Protein AF-A0A953R1D3-F1 (afdb_monomer)

Solvent-accessible surface area (backbone atoms only — not comparable to full-atom values): 13969 Å² total; per-residue (Å²): 130,86,78,64,79,62,31,93,93,40,75,65,54,88,78,62,55,94,84,58,87,68,72,90,64,88,74,71,56,57,40,79,79,54,101,53,82,67,44,72,18,66,71,55,50,50,50,50,52,64,72,71,50,80,77,69,75,54,64,80,69,91,43,71,70,52,44,50,37,33,54,51,6,54,50,47,37,52,74,35,40,53,38,79,53,31,19,62,60,50,64,39,59,89,47,96,51,87,91,46,46,68,38,77,46,63,40,26,25,66,66,47,75,41,48,38,8,68,83,58,45,78,79,53,69,61,85,90,36,48,32,28,42,43,61,43,67,57,41,54,37,46,48,76,55,67,55,37,72,98,82,44,86,38,72,45,69,69,60,49,56,58,57,40,45,20,73,59,48,73,57,86,55,92,63,81,82,68,79,83,76,80,74,84,80,89,64,98,80,72,79,88,74,88,73,81,82,69,76,75,49,74,26,32,12,74,44,34,65,31,45,54,44,50,66,70,46,52,74,67,56,50,47,18,32,53,52,26,47,49,33,35

Sequence (232 aa):
MEQGVSNEGFPNERAAVPGCVFNATPEDHTNIDGAGNASPADNVTFANFMRLTAPPTPMTPTSSLNQSSLNNGQSQFNIVGCNLCHSTSLTTARSPFTGMSNVIYQPYSDIAIHHMGSTLTDGINQGDAGPDEFRTAPLWGIGQRIFFLHDGRTSDLLVAIQAHFSPGNVCATTQDFQQFSIISIINPGVQSFFNPFSVSRNCGSEANGVINNFNALSPSQKQDILNFLRSL

Radius of gyration: 24.4 Å; Cα contacts (8 Å, |Δi|>4): 295; chains: 1; bounding box: 49×69×64 Å

pLDDT: mean 80.37, std 20.18, range [35.78, 98.62]

Structure (mmCIF, N/CA/C/O backbone):
data_AF-A0A953R1D3-F1
#
_entry.id   AF-A0A953R1D3-F1
#
loop_
_atom_site.group_PDB
_atom_site.id
_atom_site.type_symbol
_atom_site.label_atom_id
_atom_site.label_alt_id
_atom_site.label_comp_id
_atom_site.label_asym_id
_atom_site.label_entity_id
_atom_site.label_seq_id
_atom_site.pdbx_PDB_ins_code
_atom_site.Cartn_x
_atom_site.Cartn_y
_atom_site.Cartn_z
_atom_site.occupancy
_atom_site.B_iso_or_equiv
_atom_site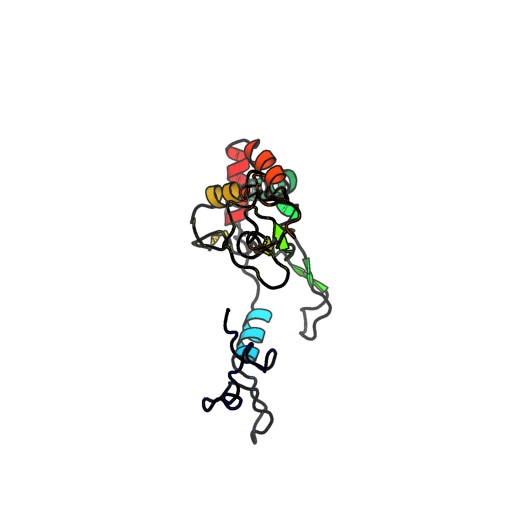.auth_seq_id
_atom_site.auth_comp_id
_atom_site.auth_asym_id
_atom_site.auth_atom_id
_atom_site.pdbx_PDB_model_num
ATOM 1 N N . MET A 1 1 ? 9.455 -23.340 -10.333 1.00 41.66 1 MET A N 1
ATOM 2 C CA . MET A 1 1 ? 10.253 -22.302 -11.013 1.00 41.66 1 MET A CA 1
ATOM 3 C C . MET A 1 1 ? 9.299 -21.494 -11.856 1.00 41.66 1 MET A C 1
ATOM 5 O O . MET A 1 1 ? 8.655 -22.074 -12.719 1.00 41.66 1 MET A O 1
ATOM 9 N N . GLU A 1 2 ? 9.159 -20.209 -11.554 1.00 39.66 2 GLU A N 1
ATOM 10 C CA . GLU A 1 2 ? 8.496 -19.255 -12.439 1.00 39.66 2 GLU A CA 1
ATOM 11 C C . GLU A 1 2 ? 9.362 -19.135 -13.698 1.00 39.66 2 GLU A C 1
ATOM 13 O O . GLU A 1 2 ? 10.532 -18.753 -13.619 1.00 39.66 2 GLU A O 1
ATOM 18 N N . GLN A 1 3 ? 8.842 -19.587 -14.838 1.00 52.72 3 GLN A N 1
ATOM 19 C CA . GLN A 1 3 ? 9.516 -19.385 -16.114 1.00 52.72 3 GLN A CA 1
ATOM 20 C C . GLN A 1 3 ? 9.271 -17.936 -16.524 1.00 52.72 3 GLN A C 1
ATOM 22 O O . GLN A 1 3 ? 8.148 -17.556 -16.844 1.00 52.72 3 GLN A O 1
ATOM 27 N N . GLY A 1 4 ? 10.309 -17.109 -16.415 1.00 56.78 4 GLY A N 1
ATOM 28 C CA . GLY A 1 4 ? 10.269 -15.735 -16.899 1.00 56.78 4 GLY A CA 1
ATOM 29 C C . GLY A 1 4 ? 10.250 -15.713 -18.424 1.00 56.78 4 GLY A C 1
ATOM 30 O O . GLY A 1 4 ? 10.938 -16.508 -19.058 1.00 56.78 4 GLY A O 1
ATOM 31 N N . VAL A 1 5 ? 9.476 -14.797 -19.001 1.00 58.56 5 VAL A N 1
ATOM 32 C CA . VAL A 1 5 ? 9.465 -14.553 -20.448 1.00 58.56 5 VAL A CA 1
ATOM 33 C C . VAL A 1 5 ? 10.780 -13.871 -20.834 1.00 58.56 5 VAL A C 1
ATOM 35 O O . VAL A 1 5 ? 11.099 -12.804 -20.289 1.00 58.56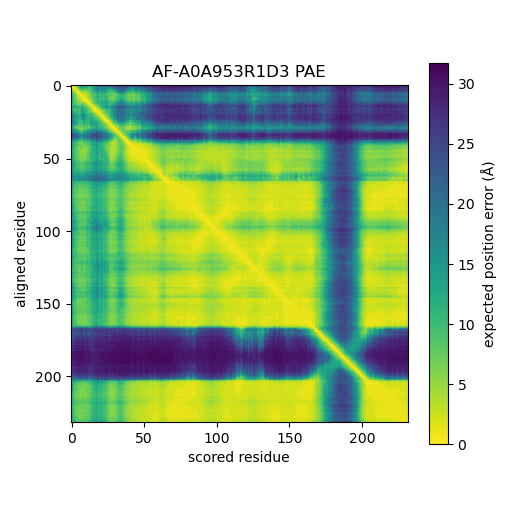 5 VAL A O 1
ATOM 38 N N . SER A 1 6 ? 11.536 -14.481 -21.751 1.00 61.62 6 SER A N 1
ATOM 39 C CA . SER A 1 6 ? 12.737 -13.879 -22.339 1.00 61.62 6 SER A CA 1
ATOM 40 C C . SER A 1 6 ? 12.404 -12.503 -22.914 1.00 61.62 6 SER A C 1
ATOM 42 O O . SER A 1 6 ? 11.403 -12.324 -23.599 1.00 61.62 6 SER A O 1
ATOM 44 N N . ASN A 1 7 ? 13.211 -11.497 -22.590 1.00 66.50 7 ASN A N 1
ATOM 45 C CA . ASN A 1 7 ? 13.071 -10.150 -23.142 1.00 66.50 7 ASN A CA 1
ATOM 46 C C . ASN A 1 7 ? 14.430 -9.447 -23.171 1.00 66.50 7 ASN A C 1
ATOM 48 O O . ASN A 1 7 ? 15.407 -9.955 -22.633 1.00 66.50 7 ASN A O 1
ATOM 52 N N . GLU A 1 8 ? 14.510 -8.251 -23.744 1.00 66.44 8 GLU A N 1
ATOM 53 C CA . GLU A 1 8 ? 15.778 -7.511 -23.858 1.00 66.44 8 GLU A CA 1
ATOM 54 C C . GLU A 1 8 ? 16.484 -7.236 -22.517 1.00 66.44 8 GLU A C 1
ATOM 56 O O . GLU A 1 8 ? 17.703 -7.085 -22.479 1.00 66.44 8 GLU A O 1
ATOM 61 N N . GLY A 1 9 ? 15.738 -7.185 -21.407 1.00 63.00 9 GLY A N 1
ATOM 62 C CA . GLY A 1 9 ? 16.290 -7.059 -20.055 1.00 63.00 9 GLY A CA 1
ATOM 63 C C . GLY A 1 9 ? 16.705 -8.393 -19.423 1.00 63.00 9 GLY A C 1
ATOM 64 O O . GLY A 1 9 ? 17.524 -8.404 -18.506 1.00 63.00 9 GLY A O 1
ATOM 65 N N . PHE A 1 10 ? 16.170 -9.510 -19.920 1.00 67.25 10 PHE A N 1
ATOM 66 C CA . PHE A 1 10 ? 16.452 -10.876 -19.475 1.00 67.25 10 PHE A CA 1
ATOM 67 C C . PHE A 1 10 ? 16.523 -11.811 -20.692 1.00 67.25 10 PHE A C 1
ATOM 69 O O . PHE A 1 10 ? 15.595 -12.584 -20.927 1.00 67.25 10 PHE A O 1
ATOM 76 N N . PRO A 1 11 ? 17.602 -11.740 -21.493 1.00 61.94 11 PRO A N 1
ATOM 77 C CA . PRO A 1 11 ? 17.669 -12.433 -22.783 1.00 61.94 11 PRO A CA 1
ATOM 78 C C . PRO A 1 11 ? 17.840 -13.953 -22.653 1.00 61.94 11 PRO A C 1
ATOM 80 O O . PRO A 1 11 ? 17.768 -14.666 -23.647 1.00 61.94 11 PRO A O 1
ATOM 83 N N . ASN A 1 12 ? 18.095 -14.450 -21.439 1.00 60.16 12 ASN A N 1
ATOM 84 C CA . ASN A 1 12 ? 18.321 -15.861 -21.161 1.00 60.16 12 ASN A CA 1
ATOM 85 C C . ASN A 1 12 ? 17.182 -16.413 -20.298 1.00 60.16 12 ASN A C 1
ATOM 87 O O . ASN A 1 12 ? 16.992 -15.948 -19.169 1.00 60.16 12 ASN A O 1
ATOM 91 N N . GLU A 1 13 ? 16.506 -17.465 -20.761 1.00 59.28 13 GLU A N 1
ATOM 92 C CA . GLU A 1 13 ? 15.618 -18.248 -19.900 1.00 59.28 13 GLU A CA 1
ATOM 93 C C . GLU A 1 13 ? 16.408 -18.863 -18.734 1.00 59.28 13 GLU A C 1
ATOM 95 O O . GLU A 1 13 ? 17.459 -19.496 -18.913 1.00 59.28 13 GLU A O 1
ATOM 100 N N . ARG A 1 14 ? 15.892 -18.724 -17.505 1.00 52.53 14 ARG A N 1
ATOM 101 C CA . ARG A 1 14 ? 16.420 -19.482 -16.363 1.00 52.53 14 ARG A CA 1
ATOM 102 C C . ARG A 1 14 ? 16.070 -20.957 -16.573 1.00 52.53 14 ARG A C 1
ATOM 104 O O . ARG A 1 14 ? 14.919 -21.342 -16.409 1.00 52.53 14 ARG A O 1
ATOM 111 N N . ALA A 1 15 ? 17.101 -21.752 -16.869 1.00 55.62 15 ALA A N 1
ATOM 112 C CA . ALA A 1 15 ? 17.068 -23.190 -17.163 1.00 55.62 15 ALA A CA 1
ATOM 113 C C . ALA A 1 15 ? 16.735 -23.579 -18.616 1.00 55.62 15 ALA A C 1
ATOM 115 O O . ALA A 1 15 ? 15.961 -24.507 -18.847 1.00 55.62 15 ALA A O 1
ATOM 116 N N . ALA A 1 16 ? 17.399 -22.944 -19.588 1.00 55.25 16 ALA A N 1
ATOM 117 C CA . ALA A 1 16 ? 17.455 -23.471 -20.950 1.00 55.25 16 ALA A CA 1
ATOM 118 C C . ALA A 1 16 ? 17.920 -24.943 -20.939 1.00 55.25 16 ALA A C 1
ATOM 120 O O . ALA A 1 16 ? 19.010 -25.273 -20.458 1.00 55.25 16 ALA A O 1
ATOM 121 N N . VAL A 1 17 ? 17.078 -25.839 -21.458 1.00 58.41 17 VAL A N 1
ATOM 122 C CA . VAL A 1 17 ? 17.432 -27.247 -21.675 1.00 58.41 17 VAL A CA 1
ATOM 123 C C . VAL A 1 17 ? 18.657 -27.287 -22.599 1.00 58.41 17 VAL A C 1
ATOM 125 O O . VAL A 1 17 ? 18.635 -26.613 -23.632 1.00 58.41 17 VAL A O 1
ATOM 128 N N . PRO A 1 18 ? 19.722 -28.054 -22.288 1.00 56.75 18 PRO A N 1
ATOM 129 C CA . PRO A 1 18 ? 20.848 -28.224 -23.203 1.00 56.75 18 PRO A CA 1
ATOM 130 C C . PRO A 1 18 ? 20.351 -28.705 -24.579 1.00 56.75 18 PRO A C 1
ATOM 132 O O . PRO A 1 18 ? 19.894 -29.836 -24.711 1.00 56.75 18 PRO A O 1
ATOM 135 N N .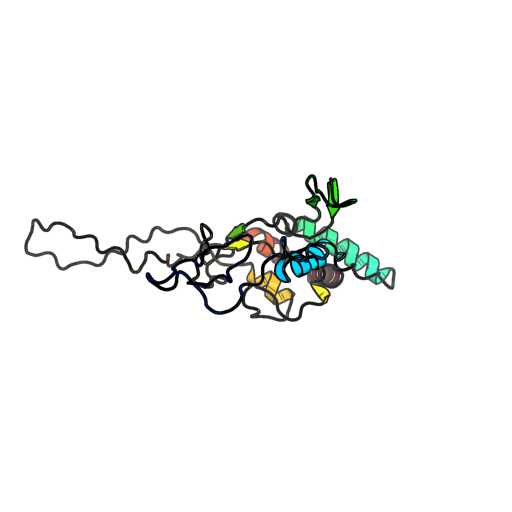 GLY A 1 19 ? 20.389 -27.827 -25.588 1.00 61.88 19 GLY A N 1
ATOM 136 C CA . GLY A 1 19 ? 19.847 -28.076 -26.934 1.00 61.88 19 GLY A CA 1
ATOM 137 C C . GLY A 1 19 ? 18.691 -27.158 -27.360 1.00 61.88 19 GLY A C 1
ATOM 138 O O . GLY A 1 19 ? 18.499 -26.970 -28.556 1.00 61.88 19 GLY A O 1
ATOM 139 N N . CYS A 1 20 ? 17.997 -26.505 -26.424 1.00 56.75 20 CYS A N 1
ATOM 140 C CA . CYS A 1 20 ? 16.961 -25.493 -26.692 1.00 56.75 20 CYS A CA 1
ATOM 141 C C . CYS A 1 20 ? 17.535 -24.064 -26.691 1.00 56.75 20 CYS A C 1
AT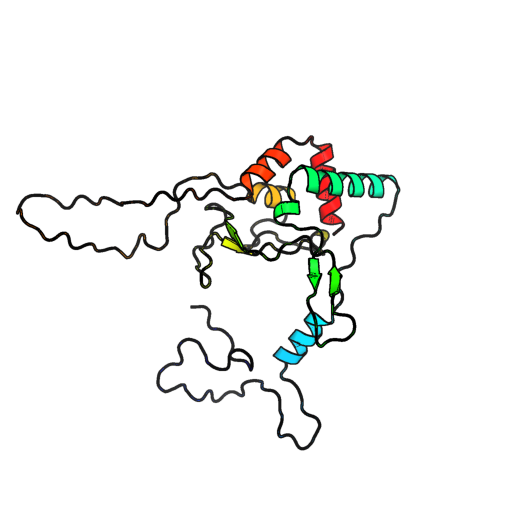OM 143 O O . CYS A 1 20 ? 16.918 -23.136 -26.187 1.00 56.75 20 CYS A O 1
ATOM 145 N N . VAL A 1 21 ? 18.748 -23.884 -27.224 1.00 54.81 21 VAL A N 1
ATOM 146 C CA . VAL A 1 21 ? 19.424 -22.569 -27.286 1.00 54.81 21 VAL A CA 1
ATOM 147 C C . VAL A 1 21 ? 18.819 -21.675 -28.381 1.00 54.81 21 VAL A C 1
ATOM 149 O O . VAL A 1 21 ? 19.062 -20.475 -28.416 1.00 54.81 21 VAL A O 1
ATOM 152 N N . PHE A 1 22 ? 18.001 -22.255 -29.264 1.00 56.47 22 PHE A N 1
ATOM 153 C CA . PHE A 1 22 ? 17.320 -21.550 -30.340 1.00 56.47 22 PHE A CA 1
ATOM 154 C C . PHE A 1 22 ? 15.820 -21.804 -30.229 1.00 56.47 22 PHE A C 1
ATOM 156 O O . PHE A 1 22 ? 15.339 -22.882 -30.583 1.00 56.47 22 PHE A O 1
ATOM 163 N N . ASN A 1 23 ? 15.084 -20.817 -29.720 1.00 54.91 23 ASN A N 1
ATOM 164 C CA . ASN A 1 23 ? 13.636 -20.814 -29.842 1.00 54.91 23 ASN A CA 1
ATOM 165 C C . ASN A 1 23 ? 13.273 -20.512 -31.307 1.00 54.91 23 ASN A C 1
ATOM 167 O O . ASN A 1 23 ? 13.791 -19.568 -31.901 1.00 54.91 23 ASN A O 1
ATOM 171 N N . ALA A 1 24 ? 12.436 -21.353 -31.917 1.00 51.38 24 ALA A N 1
ATOM 172 C CA . ALA A 1 24 ? 11.997 -21.182 -33.304 1.00 51.38 24 ALA A CA 1
ATOM 173 C C . ALA A 1 24 ? 10.863 -20.153 -33.436 1.00 51.38 24 ALA A C 1
ATOM 175 O O . ALA A 1 24 ? 10.530 -19.744 -34.550 1.00 51.38 24 ALA A O 1
ATOM 176 N N . THR A 1 25 ? 10.245 -19.753 -32.320 1.00 52.47 25 THR A N 1
ATOM 177 C CA . THR A 1 25 ? 9.269 -18.664 -32.311 1.00 52.47 25 THR A CA 1
ATOM 178 C C . THR A 1 25 ? 9.989 -17.324 -32.181 1.00 52.47 25 THR A C 1
ATOM 180 O O . THR A 1 25 ? 10.921 -17.237 -31.382 1.00 52.47 25 THR A O 1
ATOM 183 N N . PRO A 1 26 ? 9.587 -16.284 -32.933 1.00 54.81 26 PRO A N 1
ATOM 184 C CA . PRO A 1 26 ? 10.173 -14.957 -32.793 1.00 54.81 26 PRO A CA 1
ATOM 185 C C . PRO A 1 26 ? 10.033 -14.461 -31.352 1.00 54.81 26 PRO A C 1
ATOM 187 O O . PRO A 1 26 ? 8.917 -14.296 -30.865 1.00 54.81 26 PRO A O 1
ATOM 190 N N . GLU A 1 27 ? 11.160 -14.229 -30.684 1.00 62.03 27 GLU A N 1
ATOM 191 C CA . GLU A 1 27 ? 11.190 -13.374 -29.501 1.00 62.03 27 GLU A CA 1
ATOM 192 C C . GLU A 1 27 ? 10.923 -11.943 -29.970 1.00 62.03 27 GLU A C 1
ATOM 194 O O . GLU A 1 27 ? 11.514 -11.489 -30.958 1.00 62.03 27 GLU A O 1
ATOM 199 N N . ASP A 1 28 ? 10.021 -11.243 -29.295 1.00 64.62 28 ASP A N 1
ATOM 200 C CA . ASP A 1 28 ? 9.750 -9.843 -29.591 1.00 64.62 28 ASP A CA 1
ATOM 201 C C . ASP A 1 28 ? 10.933 -8.988 -29.111 1.00 64.62 28 ASP A C 1
ATOM 203 O O . ASP A 1 28 ? 11.207 -8.867 -27.915 1.00 64.62 28 ASP A O 1
ATOM 207 N N . HIS A 1 29 ? 11.689 -8.467 -30.073 1.00 69.62 29 HIS A N 1
ATOM 208 C CA . HIS A 1 29 ? 12.893 -7.674 -29.862 1.00 69.62 29 HIS A CA 1
ATOM 209 C C . HIS A 1 29 ? 12.794 -6.380 -30.665 1.00 69.62 29 HIS A C 1
ATOM 211 O O . HIS A 1 29 ? 12.182 -6.321 -31.732 1.00 69.62 29 HIS A O 1
ATOM 217 N N . THR A 1 30 ? 13.435 -5.334 -30.158 1.00 72.19 30 THR A N 1
ATOM 218 C CA . THR A 1 30 ? 13.556 -4.045 -30.823 1.00 72.19 30 THR A CA 1
ATOM 219 C C . THR A 1 30 ? 14.234 -4.267 -32.163 1.00 72.19 30 THR A C 1
ATOM 221 O O . THR A 1 30 ? 15.367 -4.744 -32.244 1.00 72.19 30 THR A O 1
ATOM 224 N N . ASN A 1 31 ? 13.538 -3.901 -33.233 1.00 70.75 31 ASN A N 1
ATOM 225 C CA . ASN A 1 31 ? 14.067 -4.025 -34.578 1.00 70.75 31 ASN A CA 1
ATOM 226 C C . ASN A 1 31 ? 14.976 -2.823 -34.865 1.00 70.75 31 ASN A C 1
ATOM 228 O O . ASN A 1 31 ? 14.492 -1.734 -35.180 1.00 70.75 31 ASN A O 1
ATOM 232 N N . ILE A 1 32 ? 16.287 -3.022 -34.711 1.00 64.94 32 ILE A N 1
ATOM 233 C CA . ILE A 1 32 ? 17.324 -2.003 -34.948 1.00 64.94 32 ILE A CA 1
ATOM 234 C C . ILE A 1 32 ? 17.754 -1.983 -36.435 1.00 64.94 32 ILE A C 1
ATOM 236 O O . ILE A 1 32 ? 18.318 -0.993 -36.901 1.00 64.94 32 ILE A O 1
ATOM 240 N N . ASP A 1 33 ? 17.420 -3.032 -37.197 1.00 61.78 33 ASP A N 1
ATOM 241 C CA . ASP A 1 33 ? 17.989 -3.322 -38.524 1.00 61.78 33 ASP A CA 1
ATOM 242 C C . ASP A 1 33 ? 17.013 -3.035 -39.682 1.00 61.78 33 ASP A C 1
ATOM 244 O O . ASP A 1 33 ? 17.377 -3.099 -40.860 1.00 61.78 33 ASP A O 1
ATOM 248 N N . GLY A 1 34 ? 15.747 -2.752 -39.372 1.00 57.06 34 GLY A N 1
ATOM 249 C CA . GLY A 1 34 ? 14.719 -2.452 -40.360 1.00 57.06 34 GLY A CA 1
ATOM 250 C C . GLY A 1 34 ? 15.066 -1.196 -41.159 1.00 57.06 34 GLY A C 1
ATOM 251 O O . GLY A 1 34 ? 15.483 -0.185 -40.608 1.00 57.06 34 GLY A O 1
ATOM 252 N N . ALA A 1 35 ? 14.835 -1.215 -42.474 1.00 57.84 35 ALA A N 1
ATOM 253 C CA . ALA A 1 35 ? 15.003 -0.066 -43.375 1.00 57.84 35 ALA A CA 1
ATOM 254 C C . ALA A 1 35 ? 13.986 1.088 -43.130 1.00 57.84 35 ALA A C 1
ATOM 256 O O . ALA A 1 35 ? 13.653 1.846 -44.039 1.00 57.84 35 ALA A O 1
ATOM 257 N N . GLY A 1 36 ? 13.480 1.209 -41.901 1.00 57.84 36 GLY A N 1
ATOM 258 C CA . GLY A 1 36 ? 12.577 2.224 -41.366 1.00 57.84 36 GLY A CA 1
ATOM 259 C C . GLY A 1 36 ? 12.862 2.420 -39.869 1.00 57.84 36 GLY A C 1
ATOM 260 O O . GLY A 1 36 ? 13.627 1.659 -39.289 1.00 57.84 36 GLY A O 1
ATOM 261 N N . ASN A 1 37 ? 12.296 3.467 -39.257 1.00 59.50 37 ASN A N 1
ATOM 262 C CA . ASN A 1 37 ? 12.556 3.841 -37.857 1.00 59.50 37 ASN A CA 1
ATOM 263 C C . ASN A 1 37 ? 12.600 2.625 -36.916 1.00 59.50 37 ASN A C 1
ATOM 265 O O . ASN A 1 37 ? 11.682 1.805 -36.951 1.00 59.50 37 ASN A O 1
ATOM 269 N N . ALA A 1 38 ? 13.628 2.556 -36.063 1.00 65.75 38 ALA A N 1
ATOM 270 C CA . ALA A 1 38 ? 13.745 1.523 -35.040 1.00 65.75 38 ALA A CA 1
ATOM 271 C C . ALA A 1 38 ? 12.427 1.398 -34.257 1.00 65.75 38 ALA A C 1
ATOM 273 O O . ALA A 1 38 ? 11.945 2.384 -33.689 1.00 65.75 38 ALA A O 1
ATOM 274 N N . SER A 1 39 ? 11.838 0.203 -34.263 1.00 73.25 39 SER A N 1
ATOM 275 C CA . SER A 1 39 ? 10.589 -0.084 -33.552 1.00 73.25 39 SER A CA 1
ATOM 276 C C . SER A 1 39 ? 10.924 -0.805 -32.250 1.00 73.25 39 SER A C 1
ATOM 278 O O . SER A 1 39 ? 11.503 -1.890 -32.328 1.00 73.25 39 SER A O 1
ATOM 280 N N . PRO A 1 40 ? 10.594 -0.241 -31.073 1.00 77.69 40 PRO A N 1
ATOM 281 C CA . PRO A 1 40 ? 10.767 -0.931 -29.798 1.00 77.69 40 PRO A CA 1
ATOM 282 C C . PRO A 1 40 ? 9.941 -2.218 -29.742 1.00 77.69 40 PRO A C 1
ATOM 284 O O . PRO A 1 40 ? 8.858 -2.263 -30.326 1.00 77.69 40 PRO A O 1
ATOM 287 N N . ALA A 1 41 ? 10.416 -3.208 -28.987 1.00 80.31 41 ALA A N 1
ATOM 288 C CA . ALA A 1 41 ? 9.614 -4.377 -28.624 1.00 80.31 41 ALA A CA 1
ATOM 289 C C . ALA A 1 41 ? 8.337 -3.972 -27.853 1.00 80.31 41 ALA A C 1
ATOM 291 O O . ALA A 1 41 ? 8.297 -2.936 -27.171 1.00 80.31 41 ALA A O 1
ATOM 292 N N . ASP A 1 42 ? 7.289 -4.790 -27.910 1.00 79.69 42 ASP A N 1
ATOM 293 C CA . ASP A 1 42 ? 6.007 -4.561 -27.240 1.00 79.69 42 ASP A CA 1
ATOM 294 C C . ASP A 1 42 ? 6.182 -4.441 -25.726 1.00 79.69 42 ASP A C 1
ATOM 296 O O . ASP A 1 42 ? 5.540 -3.598 -25.099 1.00 79.69 42 ASP A O 1
ATOM 300 N N . ASN A 1 43 ? 7.092 -5.205 -25.113 1.00 79.06 43 ASN A N 1
ATOM 301 C CA . ASN A 1 43 ? 7.378 -5.087 -23.680 1.00 79.06 43 ASN A CA 1
ATOM 302 C C . ASN A 1 43 ? 7.995 -3.718 -23.321 1.00 79.06 43 ASN A C 1
ATOM 304 O O . ASN A 1 43 ? 7.678 -3.153 -22.271 1.00 79.06 43 ASN A O 1
ATOM 308 N N . VAL A 1 44 ? 8.845 -3.157 -24.191 1.00 81.50 44 VAL A N 1
ATOM 309 C CA . VAL A 1 44 ? 9.420 -1.811 -24.037 1.00 81.50 44 VAL A CA 1
ATOM 310 C C . VAL A 1 44 ? 8.331 -0.759 -24.215 1.00 81.50 44 VAL A C 1
ATOM 312 O O . VAL A 1 44 ? 8.235 0.182 -23.421 1.00 81.50 44 VAL A O 1
ATOM 315 N N . THR A 1 45 ? 7.469 -0.939 -25.214 1.00 84.00 45 THR A N 1
ATOM 316 C CA . THR A 1 45 ? 6.328 -0.058 -25.482 1.00 84.00 45 THR A CA 1
ATOM 317 C C . THR A 1 45 ? 5.333 -0.069 -24.320 1.00 84.00 45 THR A C 1
ATOM 319 O O . THR A 1 45 ? 4.932 0.994 -23.845 1.00 84.00 45 THR A O 1
ATOM 322 N N . PHE A 1 46 ? 5.014 -1.244 -23.778 1.00 85.31 46 PHE A N 1
ATOM 323 C CA . PHE A 1 46 ? 4.195 -1.416 -22.581 1.00 85.31 46 PHE A CA 1
ATOM 324 C C . PHE A 1 46 ? 4.842 -0.765 -21.355 1.00 85.31 46 PHE A C 1
ATOM 326 O O . PHE A 1 46 ? 4.184 -0.013 -20.638 1.00 85.31 46 PHE A O 1
ATOM 333 N N . ALA A 1 47 ? 6.141 -0.976 -21.124 1.00 86.56 47 ALA A N 1
ATOM 334 C CA . ALA A 1 47 ? 6.845 -0.343 -20.012 1.00 86.56 47 ALA A CA 1
ATOM 335 C C . ALA A 1 47 ? 6.832 1.190 -20.122 1.00 86.56 47 ALA A C 1
ATOM 337 O O . ALA A 1 47 ? 6.647 1.875 -19.116 1.00 86.56 47 ALA A O 1
ATOM 338 N N . ASN A 1 48 ? 6.993 1.741 -21.328 1.00 86.50 48 ASN A N 1
ATOM 339 C CA . ASN A 1 48 ? 6.881 3.179 -21.566 1.00 86.50 48 ASN A CA 1
ATOM 340 C C . ASN A 1 48 ? 5.455 3.678 -21.325 1.00 86.50 48 ASN A C 1
ATOM 342 O O . ASN A 1 48 ? 5.283 4.683 -20.639 1.00 86.50 48 ASN A O 1
ATOM 346 N N . PHE A 1 49 ? 4.441 2.956 -21.805 1.00 90.00 49 PHE A N 1
ATOM 347 C CA . PHE A 1 49 ? 3.042 3.266 -21.523 1.00 90.00 49 PHE A CA 1
ATOM 348 C C . PHE A 1 49 ? 2.775 3.310 -20.012 1.00 90.00 49 PHE A C 1
ATOM 350 O O . PHE A 1 49 ? 2.280 4.316 -19.508 1.00 90.00 49 PHE A O 1
ATOM 357 N N . MET A 1 50 ? 3.185 2.283 -19.262 1.00 90.81 50 MET A N 1
ATOM 358 C CA . MET A 1 50 ? 2.993 2.227 -17.809 1.00 90.81 50 MET A CA 1
ATOM 359 C C . MET A 1 50 ? 3.758 3.332 -17.066 1.00 90.81 50 MET A C 1
ATOM 361 O O . MET A 1 50 ? 3.219 3.921 -16.136 1.00 90.81 50 MET A O 1
ATOM 365 N N . ARG A 1 51 ? 4.997 3.649 -17.473 1.00 87.56 51 ARG A N 1
ATOM 366 C CA . ARG A 1 51 ? 5.818 4.709 -16.849 1.00 87.56 51 ARG A CA 1
ATOM 367 C C . ARG A 1 51 ? 5.282 6.115 -17.099 1.00 87.56 51 ARG A C 1
ATOM 369 O O . ARG A 1 51 ? 5.468 6.983 -16.253 1.00 87.56 51 ARG A O 1
ATOM 376 N N . LEU A 1 52 ? 4.691 6.344 -18.271 1.00 88.31 52 LEU A N 1
ATOM 377 C CA . LEU A 1 52 ? 4.225 7.661 -18.712 1.00 88.31 52 LEU A CA 1
ATOM 378 C C . LEU A 1 52 ? 2.728 7.880 -18.456 1.00 88.31 52 LEU A C 1
ATOM 380 O O . LEU A 1 52 ? 2.223 8.979 -18.683 1.00 88.31 52 LEU A O 1
ATOM 384 N N . THR A 1 53 ? 2.021 6.862 -17.965 1.00 89.62 53 THR A N 1
ATOM 385 C CA . THR A 1 53 ? 0.638 7.000 -17.508 1.00 89.62 53 THR A CA 1
ATOM 386 C C . THR A 1 53 ? 0.612 7.694 -16.150 1.00 89.62 53 THR A C 1
ATOM 388 O O . THR A 1 53 ? 1.361 7.346 -15.237 1.00 89.62 53 THR A O 1
ATOM 391 N N . ALA A 1 54 ? -0.260 8.693 -16.010 1.00 87.94 54 ALA A N 1
ATOM 392 C CA . ALA A 1 54 ? -0.445 9.395 -14.748 1.00 87.94 54 ALA A CA 1
ATOM 393 C C . ALA A 1 54 ? -0.985 8.445 -13.658 1.00 87.94 54 ALA A C 1
ATOM 395 O O . ALA A 1 54 ? -1.776 7.548 -13.963 1.00 87.94 54 ALA A O 1
ATOM 396 N N . PRO A 1 55 ? -0.604 8.645 -12.385 1.00 87.88 55 PRO A N 1
ATOM 397 C CA . PRO A 1 55 ? -1.185 7.885 -11.286 1.00 87.88 55 PRO A CA 1
ATOM 398 C C . PRO A 1 55 ? -2.703 8.115 -11.182 1.00 87.88 55 PRO A C 1
ATOM 400 O O . PRO A 1 55 ? -3.192 9.176 -11.591 1.00 87.88 55 PRO A O 1
ATOM 403 N N . PRO A 1 56 ? -3.456 7.169 -10.586 1.00 89.31 56 PRO A N 1
ATOM 404 C CA . PRO A 1 56 ? -4.853 7.393 -10.235 1.00 89.31 56 PRO A CA 1
ATOM 405 C C . PRO A 1 56 ? -5.020 8.692 -9.440 1.00 89.31 56 PRO A C 1
ATOM 407 O O . PRO A 1 56 ? -4.247 8.979 -8.525 1.00 89.31 56 PRO A O 1
ATOM 410 N N . THR A 1 57 ? -6.020 9.492 -9.808 1.00 90.31 57 THR A N 1
ATOM 411 C CA . THR A 1 57 ? -6.346 10.725 -9.085 1.00 90.31 57 THR A CA 1
ATOM 412 C C . THR A 1 57 ? -7.246 10.386 -7.896 1.00 90.31 57 THR A C 1
ATOM 414 O O . THR A 1 57 ? -8.287 9.762 -8.117 1.00 90.31 57 THR A O 1
ATOM 417 N N . PRO A 1 58 ? -6.897 10.811 -6.667 1.00 91.00 58 PRO A N 1
ATOM 418 C CA . PRO A 1 58 ? -7.769 10.648 -5.511 1.00 91.00 58 PRO A CA 1
ATOM 419 C C . PRO A 1 58 ? -9.150 11.278 -5.729 1.00 91.00 58 PRO A C 1
ATOM 421 O O . PRO A 1 58 ? -9.317 12.245 -6.479 1.00 91.00 58 PRO A O 1
ATOM 424 N N . MET A 1 59 ? -10.153 10.756 -5.031 1.00 91.38 59 MET A N 1
ATOM 425 C CA . MET A 1 59 ? -11.515 11.275 -5.059 1.00 91.38 59 MET A CA 1
ATOM 426 C C . MET A 1 59 ? -11.553 12.755 -4.652 1.00 91.38 59 MET A C 1
ATOM 428 O O . MET A 1 59 ? -10.986 13.158 -3.639 1.00 91.38 59 MET A O 1
ATOM 432 N N . THR A 1 60 ? -12.311 13.560 -5.402 1.00 90.00 60 THR A N 1
ATOM 433 C CA . THR A 1 60 ? -12.643 14.933 -4.997 1.00 90.00 60 THR A CA 1
ATOM 434 C C . THR A 1 60 ? -13.829 14.916 -4.023 1.00 90.00 60 THR A C 1
ATOM 436 O O . THR A 1 60 ? -14.895 14.415 -4.391 1.00 90.00 60 THR A O 1
ATOM 439 N N . PRO A 1 61 ? -13.701 15.456 -2.798 1.00 88.12 61 PRO A N 1
ATOM 440 C CA . PRO A 1 61 ? -14.790 15.436 -1.823 1.00 88.12 61 PRO A CA 1
ATOM 441 C C . PRO A 1 61 ? -15.967 16.306 -2.267 1.00 88.12 61 PRO A C 1
ATOM 443 O O . PRO A 1 61 ? -15.791 17.439 -2.707 1.00 88.12 61 PRO A O 1
ATOM 446 N N . THR A 1 62 ? -17.187 15.792 -2.115 1.00 87.31 62 THR A N 1
ATOM 447 C CA . THR A 1 62 ? -18.416 16.466 -2.578 1.00 87.31 62 THR A CA 1
ATOM 448 C C . THR A 1 62 ? -19.111 17.298 -1.495 1.00 87.31 62 THR A C 1
ATOM 450 O O . THR A 1 62 ? -20.075 18.006 -1.780 1.00 87.31 62 THR A O 1
ATOM 453 N N . SER A 1 63 ? -18.645 17.231 -0.242 1.00 88.06 63 SER A N 1
ATOM 454 C CA . SER A 1 63 ? -19.189 18.001 0.884 1.00 88.06 63 SER A CA 1
ATOM 455 C C . SER A 1 63 ? -18.135 18.281 1.960 1.00 88.06 63 SER A C 1
ATOM 457 O O . SER A 1 63 ? -17.138 17.565 2.071 1.00 88.06 63 SER A O 1
ATOM 459 N N . SER A 1 64 ? -18.382 19.288 2.805 1.00 82.25 64 SER A N 1
ATOM 460 C CA . SER A 1 64 ? -17.517 19.611 3.951 1.00 82.25 64 SER A CA 1
ATOM 461 C C . SER A 1 64 ? -17.418 18.458 4.953 1.00 82.25 64 SER A C 1
ATOM 463 O O . SER A 1 64 ? -16.332 18.168 5.444 1.00 82.25 64 SER A O 1
ATOM 465 N N . LEU A 1 65 ? -18.525 17.750 5.201 1.00 73.81 65 LEU A N 1
ATOM 466 C CA . LEU A 1 65 ? -18.550 16.566 6.065 1.00 73.81 65 LEU A CA 1
ATOM 467 C C . LEU A 1 65 ? -17.679 15.432 5.506 1.00 73.81 65 LEU A C 1
ATOM 469 O O . LEU A 1 65 ? -16.976 14.771 6.266 1.00 73.81 65 LEU A O 1
ATOM 473 N N . ASN A 1 66 ? -17.686 15.234 4.181 1.00 86.75 66 ASN A N 1
ATOM 474 C CA . ASN A 1 66 ? -16.788 14.276 3.532 1.00 86.75 66 ASN A CA 1
ATOM 475 C C . ASN A 1 66 ? -15.331 14.712 3.722 1.00 86.75 66 ASN A C 1
ATOM 477 O O . ASN A 1 66 ? -14.529 13.926 4.211 1.00 86.75 66 ASN A O 1
ATOM 481 N N . GLN A 1 67 ? -15.006 15.977 3.438 1.00 94.44 67 GLN A N 1
ATOM 482 C CA . GLN A 1 67 ? -13.649 16.503 3.609 1.00 94.44 67 GLN A CA 1
ATOM 483 C C . GLN A 1 67 ? -13.121 16.327 5.042 1.00 94.44 67 GLN A C 1
ATOM 485 O O . GLN A 1 67 ? -11.977 15.914 5.224 1.00 94.44 67 GLN A O 1
ATOM 490 N N . SER A 1 68 ? -13.939 16.612 6.062 1.00 96.38 68 SER A N 1
ATOM 491 C CA . SER A 1 68 ? -13.549 16.422 7.463 1.00 96.38 68 SER A CA 1
ATOM 492 C C . SER A 1 68 ? -13.237 14.960 7.780 1.00 96.38 68 SER A C 1
ATOM 494 O O . SER A 1 68 ? -12.213 14.694 8.402 1.00 96.38 68 SER A O 1
ATOM 496 N N . SER A 1 69 ? -14.066 14.017 7.319 1.00 96.50 69 SER A N 1
ATOM 497 C CA . SER A 1 69 ? -13.824 12.581 7.522 1.00 96.50 69 SER A CA 1
ATOM 498 C C . SER A 1 69 ? -12.521 12.121 6.858 1.00 96.50 69 SER A C 1
ATOM 500 O O . SER A 1 69 ? -11.734 11.416 7.485 1.00 96.50 69 SER A O 1
ATOM 502 N N . LEU A 1 70 ? -12.226 12.585 5.637 1.00 96.75 70 LEU A N 1
ATOM 503 C CA . LEU A 1 70 ? -10.974 12.243 4.948 1.00 96.75 70 LEU A CA 1
ATOM 504 C C . LEU A 1 70 ? -9.740 12.821 5.654 1.00 96.75 70 LEU A C 1
ATOM 506 O O . LEU A 1 70 ? -8.752 12.114 5.839 1.00 96.75 70 LEU A O 1
ATOM 510 N N . ASN A 1 71 ? -9.807 14.080 6.101 1.00 97.06 71 ASN A N 1
ATOM 511 C CA . ASN A 1 71 ? -8.713 14.720 6.838 1.00 97.06 71 ASN A CA 1
ATOM 512 C C . ASN A 1 71 ? -8.460 14.022 8.183 1.00 97.06 71 ASN A C 1
ATOM 514 O O . ASN A 1 71 ? -7.311 13.776 8.557 1.00 97.06 71 ASN A O 1
ATOM 518 N N . ASN A 1 72 ? -9.532 13.669 8.899 1.00 98.25 72 ASN A N 1
ATOM 519 C CA . ASN A 1 72 ? -9.440 12.890 10.129 1.00 98.25 72 ASN A CA 1
ATOM 520 C C . ASN A 1 72 ? -8.829 11.515 9.855 1.00 98.25 72 ASN A C 1
ATOM 522 O O . ASN A 1 72 ? -7.929 11.098 10.578 1.00 98.25 72 ASN A O 1
ATOM 526 N N . GLY A 1 73 ? -9.270 10.839 8.793 1.00 98.25 73 GLY A N 1
ATOM 527 C CA . GLY A 1 73 ? -8.776 9.525 8.399 1.00 98.25 73 GLY A CA 1
ATOM 528 C C . GLY A 1 73 ? -7.290 9.533 8.073 1.00 98.25 73 GLY A C 1
ATOM 529 O O . GLY A 1 73 ? -6.558 8.688 8.580 1.00 98.25 73 GLY A O 1
ATOM 530 N N . GLN A 1 74 ? -6.819 10.530 7.321 1.00 97.81 74 GLN A N 1
ATOM 531 C CA . GLN A 1 74 ? -5.394 10.714 7.043 1.00 97.81 74 GLN A CA 1
ATOM 532 C C . GLN A 1 74 ? -4.588 10.977 8.326 1.00 97.81 74 GLN A C 1
ATOM 534 O O . GLN A 1 74 ? -3.495 10.441 8.500 1.00 97.81 74 GLN A O 1
ATOM 539 N N . SER A 1 75 ? -5.129 11.772 9.254 1.00 98.50 75 SER A N 1
ATOM 540 C CA . SER A 1 75 ? -4.494 12.006 10.556 1.00 98.50 75 SER A CA 1
ATOM 541 C C . SER A 1 75 ? -4.391 10.714 11.373 1.00 98.50 75 SER A C 1
ATOM 543 O O . SER A 1 75 ? -3.311 10.367 11.849 1.00 98.50 75 SER A O 1
ATOM 545 N N . GLN A 1 76 ? -5.482 9.948 11.468 1.00 98.62 76 GLN A N 1
ATOM 546 C CA . GLN A 1 76 ? -5.493 8.667 12.175 1.00 98.62 76 GLN A CA 1
ATOM 547 C C . GLN A 1 76 ? -4.577 7.631 11.514 1.00 98.62 76 GLN A C 1
ATOM 549 O O . GLN A 1 76 ? -3.888 6.904 12.220 1.00 98.62 76 GLN A O 1
ATOM 554 N N . PHE A 1 77 ? -4.495 7.604 10.182 1.00 98.62 77 PHE A N 1
ATOM 555 C CA . PHE A 1 77 ? -3.568 6.753 9.434 1.00 98.62 77 PHE A CA 1
ATOM 556 C C . PHE A 1 77 ? -2.107 6.979 9.857 1.00 98.62 77 PHE A C 1
ATOM 558 O O . PHE A 1 77 ? -1.366 6.018 10.066 1.00 98.62 77 PHE A O 1
ATOM 565 N N . ASN 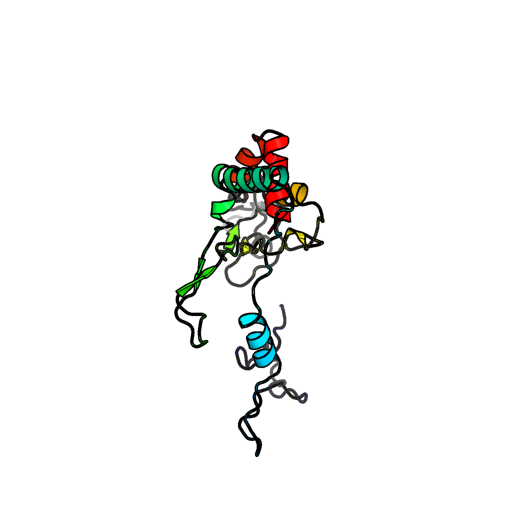A 1 78 ? -1.714 8.241 10.060 1.00 98.12 78 ASN A N 1
ATOM 566 C CA . ASN A 1 78 ? -0.383 8.594 10.556 1.00 98.12 78 ASN A CA 1
ATOM 567 C C . ASN A 1 78 ? -0.211 8.272 12.052 1.00 98.12 78 ASN A C 1
ATOM 569 O O . ASN A 1 78 ? 0.826 7.759 12.454 1.00 98.12 78 ASN A O 1
ATOM 573 N N . ILE A 1 79 ? -1.221 8.552 12.884 1.00 97.62 79 ILE A N 1
ATOM 574 C CA . ILE A 1 79 ? -1.167 8.321 14.341 1.00 97.62 79 ILE A CA 1
ATOM 575 C C . ILE A 1 79 ? -1.062 6.828 14.675 1.00 97.62 79 ILE A C 1
ATOM 577 O O . ILE A 1 79 ? -0.307 6.444 15.563 1.00 97.62 79 ILE A O 1
ATOM 581 N N . VAL A 1 80 ? -1.813 5.985 13.965 1.00 98.12 80 VAL A N 1
ATOM 582 C CA . VAL A 1 80 ? -1.786 4.524 14.129 1.00 98.12 80 VAL A CA 1
ATOM 583 C C . VAL A 1 80 ? -0.431 3.937 13.721 1.00 98.12 80 VAL A C 1
ATOM 585 O O . VAL A 1 80 ? -0.015 2.918 14.277 1.00 98.12 80 VAL A O 1
ATOM 588 N N . GLY A 1 81 ? 0.265 4.600 12.791 1.00 98.12 81 GLY A N 1
ATOM 589 C CA . GLY A 1 81 ? 1.548 4.172 12.238 1.00 98.12 81 GLY A CA 1
ATOM 590 C C . GLY A 1 81 ? 1.434 3.426 10.908 1.00 98.12 81 GLY A C 1
ATOM 591 O O . GLY A 1 81 ? 2.408 2.815 10.480 1.00 98.12 81 GLY A O 1
ATOM 592 N N . CYS A 1 82 ? 0.284 3.471 10.220 1.00 98.50 82 CYS A N 1
ATOM 593 C CA . CYS A 1 82 ? 0.139 2.845 8.899 1.00 98.50 82 CYS A CA 1
ATOM 594 C C . CYS A 1 82 ? 1.158 3.409 7.896 1.00 98.50 82 CYS A C 1
ATOM 596 O O . CYS A 1 82 ? 1.672 2.682 7.048 1.00 98.50 82 CYS A O 1
ATOM 598 N N . ASN A 1 83 ? 1.492 4.695 8.030 1.00 97.75 83 ASN A N 1
ATOM 599 C CA . ASN A 1 83 ? 2.454 5.398 7.186 1.00 97.75 83 ASN A CA 1
ATOM 600 C C . ASN A 1 83 ? 3.908 4.918 7.336 1.00 97.75 83 ASN A C 1
ATOM 602 O O . ASN A 1 83 ? 4.743 5.357 6.551 1.00 97.75 83 ASN A O 1
ATOM 606 N N . LEU A 1 84 ? 4.223 4.071 8.324 1.00 97.25 84 LEU A N 1
ATOM 607 C CA . LEU A 1 84 ? 5.575 3.536 8.505 1.00 97.25 84 LEU A CA 1
ATOM 608 C C . LEU A 1 84 ? 5.986 2.628 7.339 1.00 97.25 84 LEU A C 1
ATOM 610 O O . LEU A 1 84 ? 7.120 2.734 6.890 1.00 97.25 84 LEU A O 1
ATOM 614 N N . CYS A 1 85 ? 5.053 1.823 6.816 1.00 98.12 85 CYS A N 1
ATOM 615 C CA . CYS A 1 85 ? 5.247 1.043 5.586 1.00 98.12 85 CYS A CA 1
ATOM 616 C C . CYS A 1 85 ? 4.529 1.710 4.402 1.00 98.12 85 CYS A C 1
ATOM 618 O O . CYS A 1 85 ? 5.063 1.864 3.304 1.00 98.12 85 CYS A O 1
ATOM 620 N N . HIS A 1 86 ? 3.315 2.223 4.623 1.00 98.25 86 HIS A N 1
ATOM 621 C CA . HIS A 1 86 ? 2.552 2.942 3.602 1.00 98.25 86 HIS A CA 1
ATOM 622 C C . HIS A 1 86 ? 2.924 4.429 3.532 1.00 98.25 86 HIS A C 1
ATOM 624 O O . HIS A 1 86 ? 2.075 5.315 3.676 1.00 98.25 86 HIS A O 1
ATOM 630 N N . SER A 1 87 ? 4.214 4.699 3.312 1.00 97.06 87 SER A N 1
ATOM 631 C CA . SER A 1 87 ? 4.790 6.047 3.269 1.00 97.06 87 SER A CA 1
ATOM 632 C C . SER A 1 87 ? 4.024 6.976 2.328 1.00 97.06 87 SER A C 1
ATOM 634 O O . SER A 1 87 ? 3.854 6.691 1.141 1.00 97.06 87 SER A O 1
ATOM 636 N N . THR A 1 88 ? 3.566 8.109 2.862 1.00 95.81 88 THR A N 1
ATOM 637 C CA . THR A 1 88 ? 2.628 9.015 2.180 1.00 95.81 88 THR A CA 1
ATOM 638 C C . THR A 1 88 ? 3.188 9.611 0.899 1.00 95.81 88 THR A C 1
ATOM 640 O O . THR A 1 88 ? 2.425 9.839 -0.034 1.00 95.81 88 THR A O 1
ATOM 643 N N . SER A 1 89 ? 4.497 9.855 0.832 1.00 95.81 89 SER A N 1
ATOM 644 C CA . SER A 1 89 ? 5.148 10.410 -0.348 1.00 95.81 89 SER A CA 1
ATOM 645 C C . SER A 1 89 ? 6.544 9.853 -0.564 1.00 95.81 89 SER A C 1
ATOM 647 O O . SER A 1 89 ? 7.277 9.633 0.397 1.00 95.81 89 SER A O 1
ATOM 649 N N . LEU A 1 90 ? 6.930 9.738 -1.829 1.00 95.81 90 LEU A N 1
ATOM 650 C CA . LEU A 1 90 ? 8.292 9.459 -2.270 1.00 95.81 90 LEU A CA 1
ATOM 651 C C . LEU A 1 90 ? 8.715 10.510 -3.304 1.00 95.81 90 LEU A C 1
ATOM 653 O O . LEU A 1 90 ? 7.874 11.191 -3.895 1.00 95.81 90 LEU A O 1
ATOM 657 N N . THR A 1 91 ? 10.021 10.615 -3.543 1.00 96.25 91 THR A N 1
ATOM 658 C CA . THR A 1 91 ? 10.589 11.490 -4.576 1.00 96.25 91 THR A CA 1
ATOM 659 C C . THR A 1 91 ? 11.288 10.637 -5.622 1.00 96.25 91 THR A C 1
ATOM 661 O O . THR A 1 91 ? 12.109 9.786 -5.280 1.00 96.25 91 THR A O 1
ATOM 664 N N . THR A 1 92 ? 10.972 10.839 -6.901 1.00 93.88 92 THR A N 1
ATOM 665 C CA . THR A 1 92 ? 11.659 10.124 -7.981 1.00 93.88 92 THR A CA 1
ATOM 666 C C . THR A 1 92 ? 13.127 10.536 -8.062 1.00 93.88 92 THR A C 1
ATOM 668 O O . THR A 1 92 ? 13.485 11.699 -7.866 1.00 93.88 92 THR A O 1
ATOM 671 N N . ALA A 1 93 ? 13.992 9.582 -8.398 1.00 94.19 93 ALA A N 1
ATOM 672 C CA . ALA A 1 93 ? 15.383 9.873 -8.718 1.00 94.19 93 ALA A CA 1
ATOM 673 C C . ALA A 1 93 ? 15.500 10.614 -10.065 1.00 94.19 93 ALA A C 1
ATOM 675 O O . ALA A 1 93 ? 14.514 10.881 -10.757 1.00 94.19 93 ALA A O 1
ATOM 676 N N . ARG A 1 94 ? 16.734 10.929 -10.468 1.00 95.94 94 ARG A N 1
ATOM 677 C CA . ARG A 1 94 ? 17.012 11.435 -11.815 1.00 95.94 94 ARG A CA 1
ATOM 678 C C . ARG A 1 94 ? 16.501 10.437 -12.862 1.00 95.94 94 ARG A C 1
ATOM 680 O O . ARG A 1 94 ? 16.847 9.262 -12.824 1.00 95.94 94 ARG A O 1
ATOM 687 N N . SER A 1 95 ? 15.721 10.939 -13.810 1.00 91.56 95 SER A N 1
ATOM 688 C CA . SER A 1 95 ? 15.078 10.178 -14.879 1.00 91.56 95 SER A CA 1
ATOM 689 C C . SER A 1 95 ? 15.490 10.720 -16.254 1.00 91.56 95 SER A C 1
ATOM 691 O O . SER A 1 95 ? 15.624 11.939 -16.403 1.00 91.56 95 SER A O 1
ATOM 693 N N . PRO A 1 96 ? 15.675 9.854 -17.270 1.00 89.12 96 PRO A N 1
ATOM 694 C CA . PRO A 1 96 ? 15.869 10.285 -18.655 1.00 89.12 96 PRO A CA 1
ATOM 695 C C . PRO A 1 96 ? 14.591 10.867 -19.280 1.00 89.12 96 PRO A C 1
ATOM 697 O O . PRO A 1 96 ? 14.663 11.529 -20.311 1.00 89.12 96 PRO A O 1
ATOM 700 N N . PHE A 1 97 ? 13.427 10.642 -18.663 1.00 87.12 97 PHE A N 1
ATOM 701 C CA . PHE A 1 97 ? 12.150 11.160 -19.138 1.00 87.12 97 PHE A CA 1
ATOM 702 C C . PHE A 1 97 ? 11.908 12.581 -18.617 1.00 87.12 97 PHE A C 1
ATOM 704 O O . PHE A 1 97 ? 12.037 12.866 -17.418 1.00 87.12 97 PHE A O 1
ATOM 711 N N . THR A 1 98 ? 11.544 13.482 -19.529 1.00 89.50 98 THR A N 1
ATOM 712 C CA . THR A 1 98 ? 11.227 14.876 -19.209 1.00 89.50 98 THR A CA 1
ATOM 713 C C . THR A 1 98 ? 10.108 14.946 -18.173 1.00 89.50 98 THR A C 1
ATOM 715 O O . THR A 1 98 ? 9.090 14.276 -18.299 1.00 89.50 98 THR A O 1
ATOM 718 N N . GLY A 1 99 ? 10.299 15.764 -17.137 1.00 88.50 99 GLY A N 1
ATOM 719 C CA . GLY A 1 99 ? 9.289 15.964 -16.096 1.00 88.50 99 GLY A CA 1
ATOM 720 C C . GLY A 1 99 ? 9.172 14.833 -15.070 1.00 88.50 99 GLY A C 1
ATOM 721 O O . GLY A 1 99 ? 8.281 14.908 -14.238 1.00 88.50 99 GLY A O 1
ATOM 722 N N . MET A 1 100 ? 10.055 13.823 -15.085 1.00 91.31 100 MET A N 1
ATOM 723 C CA . MET A 1 100 ? 10.036 12.706 -14.121 1.00 91.31 100 MET A CA 1
ATOM 724 C C . MET A 1 100 ? 11.223 12.690 -13.146 1.00 91.31 100 MET A C 1
ATOM 726 O O . MET A 1 100 ? 11.343 11.764 -12.348 1.00 91.31 100 MET A O 1
ATOM 730 N N . SER A 1 101 ? 12.120 13.676 -13.204 1.00 95.50 101 SER A N 1
ATOM 731 C CA . SER A 1 101 ? 13.235 13.802 -12.253 1.00 95.50 101 SER A CA 1
ATOM 732 C C . SER A 1 101 ? 12.826 14.621 -11.032 1.00 95.50 101 SER A C 1
ATOM 734 O O . SER A 1 101 ? 12.316 15.725 -11.208 1.00 95.50 101 SER A O 1
ATOM 736 N N . ASN A 1 102 ? 13.134 14.142 -9.822 1.00 95.88 102 ASN A N 1
ATOM 737 C CA . ASN A 1 102 ? 12.875 14.850 -8.559 1.00 95.88 102 ASN A CA 1
ATOM 738 C C . ASN A 1 102 ? 11.395 15.224 -8.351 1.00 95.88 102 ASN A C 1
ATOM 740 O O . ASN A 1 102 ? 11.078 16.283 -7.810 1.00 95.88 102 ASN A O 1
ATOM 744 N N . VAL A 1 103 ? 10.484 14.362 -8.801 1.00 93.81 103 VAL A N 1
ATOM 745 C CA . VAL A 1 103 ? 9.038 14.552 -8.661 1.00 93.81 103 VAL A CA 1
ATOM 746 C C . VAL A 1 103 ? 8.586 13.942 -7.348 1.00 93.81 103 VAL A C 1
ATOM 748 O O . VAL A 1 103 ? 8.834 12.763 -7.100 1.00 93.81 103 VAL A O 1
ATOM 751 N N . ILE A 1 104 ? 7.899 14.733 -6.526 1.00 95.00 104 ILE A N 1
ATOM 752 C CA . ILE A 1 104 ? 7.217 14.232 -5.332 1.00 95.00 104 ILE A CA 1
ATOM 753 C C . ILE A 1 104 ? 5.875 13.638 -5.762 1.00 95.00 104 ILE A C 1
ATOM 755 O O . ILE A 1 104 ? 5.087 14.305 -6.429 1.00 95.00 104 ILE A O 1
ATOM 759 N N . TYR A 1 105 ? 5.607 12.402 -5.357 1.00 93.44 105 TYR A N 1
ATOM 760 C CA . TYR A 1 105 ? 4.355 11.693 -5.620 1.00 93.44 105 TYR A CA 1
ATOM 761 C C . TYR A 1 105 ? 3.878 10.973 -4.358 1.00 93.44 105 TYR A C 1
ATOM 763 O O . TYR A 1 105 ? 4.659 10.785 -3.424 1.00 93.44 105 TYR A O 1
ATOM 771 N N . GLN A 1 106 ? 2.598 10.589 -4.311 1.00 95.19 106 GLN A N 1
ATOM 772 C CA . GLN A 1 106 ? 1.960 10.013 -3.121 1.00 95.19 106 GLN A CA 1
ATOM 773 C C . GLN A 1 106 ? 1.498 8.567 -3.355 1.00 95.19 106 GLN A C 1
ATOM 775 O O . GLN A 1 106 ? 0.313 8.327 -3.584 1.00 95.19 106 GLN A O 1
ATOM 780 N N . PRO A 1 107 ? 2.416 7.582 -3.327 1.00 95.88 107 PRO A N 1
ATOM 781 C CA . PRO A 1 107 ? 2.063 6.185 -3.564 1.00 95.88 107 PRO A CA 1
ATOM 782 C C . PRO A 1 107 ? 1.426 5.517 -2.342 1.00 95.88 107 PRO A C 1
ATOM 784 O O . PRO A 1 107 ? 0.819 4.457 -2.494 1.00 95.88 107 PRO A O 1
ATOM 787 N N . TYR A 1 108 ? 1.587 6.096 -1.143 1.00 97.69 108 TYR A N 1
ATOM 788 C CA . TYR A 1 108 ? 1.231 5.453 0.127 1.00 97.69 108 TYR A CA 1
ATOM 789 C C . TYR A 1 108 ? 1.895 4.076 0.263 1.00 97.69 108 TYR A C 1
ATOM 791 O O . TYR A 1 108 ? 1.252 3.056 0.500 1.00 97.69 108 TYR A O 1
ATOM 799 N N . SER A 1 109 ? 3.203 4.050 0.021 1.00 98.06 109 SER A N 1
ATOM 800 C CA . SER A 1 109 ? 4.056 2.865 0.036 1.00 98.06 109 SER A CA 1
ATOM 801 C C . SER A 1 109 ? 5.512 3.299 0.049 1.00 98.06 109 SER A C 1
ATOM 803 O O . SER A 1 109 ? 5.889 4.224 -0.664 1.00 98.06 109 SER A O 1
ATOM 805 N N . ASP A 1 110 ? 6.335 2.588 0.802 1.00 9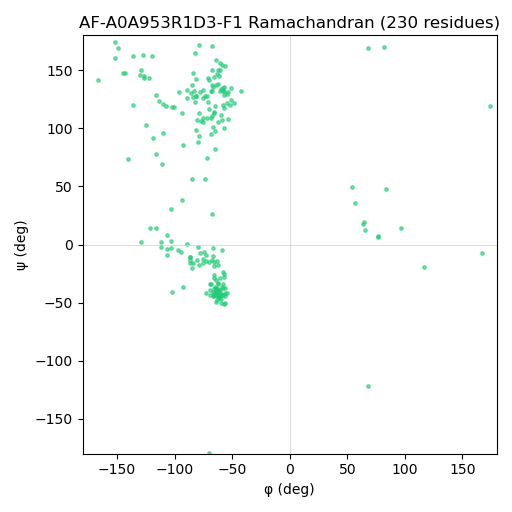7.38 110 ASP A N 1
ATOM 806 C CA . ASP A 1 110 ? 7.793 2.704 0.777 1.00 97.38 110 ASP A CA 1
ATOM 807 C C . ASP A 1 110 ? 8.455 1.822 -0.293 1.00 97.38 110 ASP A C 1
ATOM 809 O O . ASP A 1 110 ? 9.618 2.033 -0.623 1.00 97.38 110 ASP A O 1
ATOM 813 N N . ILE A 1 111 ? 7.703 0.877 -0.881 1.00 95.81 111 ILE A N 1
ATOM 814 C CA . ILE A 1 111 ? 8.195 -0.083 -1.887 1.00 95.81 111 ILE A CA 1
ATOM 815 C C . ILE A 1 111 ? 9.248 -1.039 -1.279 1.00 95.81 111 ILE A C 1
ATOM 817 O O . ILE A 1 111 ? 9.904 -1.780 -2.009 1.00 95.81 111 ILE A O 1
ATOM 821 N N . ALA A 1 112 ? 9.382 -1.068 0.050 1.00 95.62 112 ALA A N 1
ATOM 822 C CA . ALA A 1 112 ? 10.248 -1.990 0.769 1.00 95.62 112 ALA A CA 1
ATOM 823 C C . ALA A 1 112 ? 9.557 -3.345 0.966 1.00 95.62 112 ALA A C 1
ATOM 825 O O . ALA A 1 112 ? 8.353 -3.482 0.740 1.00 95.62 112 ALA A O 1
ATOM 826 N N . ILE A 1 113 ? 10.349 -4.354 1.326 1.00 94.75 113 ILE A N 1
ATOM 827 C CA . ILE A 1 113 ? 9.893 -5.709 1.644 1.00 94.75 113 ILE A CA 1
ATOM 828 C C . ILE A 1 113 ? 9.740 -5.809 3.161 1.00 94.75 113 ILE A C 1
ATOM 830 O O . ILE A 1 113 ? 10.655 -5.420 3.884 1.00 94.75 113 ILE A O 1
ATOM 834 N N . HIS A 1 114 ? 8.602 -6.332 3.615 1.00 94.44 114 HIS A N 1
ATOM 835 C CA . HIS A 1 114 ? 8.269 -6.473 5.030 1.00 94.44 114 HIS A CA 1
ATOM 836 C C . HIS A 1 114 ? 7.792 -7.873 5.361 1.00 94.44 114 HIS A C 1
ATOM 838 O O . HIS A 1 114 ? 7.067 -8.496 4.582 1.00 94.44 114 HIS A O 1
ATOM 844 N N . HIS A 1 115 ? 8.131 -8.317 6.566 1.00 92.81 115 HIS A N 1
ATOM 845 C CA . HIS A 1 115 ? 7.671 -9.581 7.111 1.00 92.81 115 HIS A CA 1
ATOM 846 C C . HIS A 1 115 ? 6.202 -9.476 7.559 1.00 92.81 115 HIS A C 1
ATOM 848 O O . HIS A 1 115 ? 5.880 -8.884 8.594 1.00 92.81 115 HIS A O 1
ATOM 854 N N . MET A 1 116 ? 5.294 -10.064 6.779 1.00 93.50 116 MET A N 1
ATOM 855 C CA . MET A 1 116 ? 3.843 -10.070 7.019 1.00 93.50 116 MET A CA 1
ATOM 856 C C . MET A 1 116 ? 3.390 -11.210 7.940 1.00 93.50 116 MET A C 1
ATOM 858 O O . MET A 1 116 ? 2.263 -11.204 8.440 1.00 93.50 116 MET A O 1
ATOM 862 N N . GLY A 1 117 ? 4.288 -12.157 8.209 1.00 90.75 117 GLY A N 1
ATOM 863 C CA . GLY A 1 117 ? 4.100 -13.251 9.147 1.00 90.75 117 GLY A CA 1
ATOM 864 C C . GLY A 1 117 ? 3.328 -14.447 8.594 1.00 90.75 117 GLY A C 1
ATOM 865 O O . GLY A 1 117 ? 2.718 -14.421 7.523 1.00 90.75 117 GLY A O 1
ATOM 866 N N . SER A 1 118 ? 3.338 -15.519 9.384 1.00 87.44 118 SER A N 1
ATOM 867 C CA . SER A 1 118 ? 2.899 -16.861 8.979 1.00 87.44 118 SER A CA 1
ATOM 868 C C . SER A 1 118 ? 1.449 -16.967 8.482 1.00 87.44 118 SER A C 1
ATOM 870 O O . SER A 1 118 ? 1.134 -17.878 7.721 1.00 87.44 118 SER A O 1
ATOM 872 N N . THR A 1 119 ? 0.546 -16.057 8.862 1.00 89.88 119 THR A N 1
ATOM 873 C CA . THR A 1 119 ? -0.853 -16.066 8.387 1.00 89.88 119 THR A CA 1
ATOM 874 C C . THR A 1 119 ? -1.015 -15.575 6.944 1.00 89.88 119 THR A C 1
ATOM 876 O O . THR A 1 119 ? -2.062 -15.809 6.325 1.00 89.88 119 THR A O 1
ATOM 879 N N . LEU A 1 120 ? 0.006 -14.906 6.404 1.00 92.00 120 LEU A N 1
ATOM 880 C CA . LEU A 1 120 ? 0.055 -14.369 5.046 1.00 92.00 120 LEU A CA 1
ATOM 881 C C . LEU A 1 120 ? 1.142 -15.025 4.193 1.00 92.00 120 LEU A C 1
ATOM 883 O O . LEU A 1 120 ? 1.447 -14.510 3.129 1.00 92.00 120 LEU A O 1
ATOM 887 N N . THR A 1 121 ? 1.708 -16.154 4.612 1.00 91.06 121 THR A N 1
ATOM 888 C CA . THR A 1 121 ? 2.689 -16.858 3.783 1.00 91.06 121 THR A CA 1
ATOM 889 C C . THR A 1 121 ? 2.053 -17.516 2.552 1.00 91.06 121 THR A C 1
ATOM 891 O O . THR A 1 121 ? 0.956 -18.070 2.653 1.00 91.06 121 THR A O 1
ATOM 894 N N . ASP A 1 122 ? 2.752 -17.513 1.413 1.00 88.00 122 ASP A N 1
ATOM 895 C CA . ASP A 1 122 ? 2.380 -18.271 0.204 1.00 88.00 122 ASP A CA 1
ATOM 896 C C . ASP A 1 122 ? 3.277 -19.505 -0.045 1.00 88.00 122 ASP A C 1
ATOM 898 O O . ASP A 1 122 ? 3.019 -20.306 -0.946 1.00 88.00 122 ASP A O 1
ATOM 902 N N . GLY A 1 123 ? 4.312 -19.694 0.782 1.00 85.19 123 GLY A N 1
ATOM 903 C CA . GLY A 1 123 ? 5.273 -20.794 0.675 1.00 85.19 123 GLY A CA 1
ATOM 904 C C . GLY A 1 123 ? 6.329 -20.629 -0.426 1.00 85.19 123 GLY A C 1
ATOM 905 O O . GLY A 1 123 ? 7.090 -21.571 -0.671 1.00 85.19 123 GLY A O 1
ATOM 906 N N . ILE A 1 124 ? 6.404 -19.472 -1.091 1.00 84.19 124 ILE A N 1
ATOM 907 C CA . ILE A 1 124 ? 7.281 -19.228 -2.239 1.00 84.19 124 ILE A CA 1
ATOM 908 C C . ILE A 1 124 ? 8.397 -18.253 -1.853 1.00 84.19 124 ILE A C 1
ATOM 910 O O . ILE A 1 124 ? 8.154 -17.110 -1.501 1.00 84.19 124 ILE A O 1
ATOM 914 N N . ASN A 1 125 ? 9.656 -18.677 -1.990 1.00 84.44 125 ASN A N 1
ATOM 915 C CA . ASN A 1 125 ? 10.793 -17.759 -1.863 1.00 84.44 125 ASN A CA 1
ATOM 916 C C . ASN A 1 125 ? 11.029 -17.029 -3.196 1.00 84.44 125 ASN A C 1
ATOM 918 O O . ASN A 1 125 ? 11.126 -17.677 -4.246 1.00 84.44 125 ASN A O 1
ATOM 922 N N . GLN A 1 126 ? 11.180 -15.705 -3.154 1.00 81.31 126 GLN A N 1
ATOM 923 C CA . GLN A 1 126 ? 11.436 -14.859 -4.323 1.00 81.31 126 GLN A CA 1
ATOM 924 C C . GLN A 1 126 ? 12.784 -14.141 -4.187 1.00 81.31 126 GLN A C 1
ATOM 926 O O . GLN A 1 126 ? 12.890 -13.041 -3.649 1.00 81.31 126 GLN A O 1
ATOM 931 N N . GLY A 1 127 ? 13.844 -14.768 -4.702 1.00 85.75 127 GLY A N 1
ATOM 932 C CA . GLY A 1 127 ? 15.207 -14.280 -4.482 1.00 85.75 127 GLY A CA 1
ATOM 933 C C . GLY A 1 127 ? 15.595 -14.439 -3.013 1.00 85.75 127 GLY A C 1
ATOM 934 O O . GLY A 1 127 ? 15.559 -15.558 -2.506 1.00 85.75 127 GLY A O 1
ATOM 935 N N . ASP A 1 128 ? 15.947 -13.331 -2.360 1.00 85.19 128 ASP A N 1
ATOM 936 C CA . ASP A 1 128 ? 16.254 -13.297 -0.924 1.00 85.19 128 ASP A CA 1
ATOM 937 C C . ASP A 1 128 ? 15.005 -13.104 -0.047 1.00 85.19 128 ASP A C 1
ATOM 939 O O . ASP A 1 128 ? 15.101 -13.262 1.167 1.00 85.19 128 ASP A O 1
ATOM 943 N N . ALA A 1 129 ? 13.851 -12.775 -0.644 1.00 86.81 129 ALA A N 1
ATOM 944 C CA . ALA A 1 129 ? 12.598 -12.618 0.085 1.00 86.81 129 ALA A CA 1
ATOM 945 C C . ALA A 1 129 ? 12.018 -13.986 0.468 1.00 86.81 129 ALA A C 1
ATOM 947 O O . ALA A 1 129 ? 11.830 -14.864 -0.388 1.00 86.81 129 ALA A O 1
ATOM 948 N N . GLY A 1 130 ? 11.740 -14.142 1.758 1.00 85.62 130 GLY A N 1
ATOM 949 C CA . GLY A 1 130 ? 11.067 -15.290 2.342 1.00 85.62 130 GLY A CA 1
ATOM 950 C C . GLY A 1 130 ? 9.597 -15.406 1.923 1.00 85.62 130 GLY A C 1
ATOM 951 O O . GLY A 1 130 ? 9.027 -14.490 1.333 1.00 85.62 130 GLY A O 1
ATOM 952 N N . PRO A 1 131 ? 8.952 -16.533 2.257 1.00 88.62 131 PRO A N 1
ATOM 953 C CA . PRO A 1 131 ? 7.600 -16.848 1.804 1.00 88.62 131 PRO A CA 1
ATOM 954 C C . PRO A 1 131 ? 6.502 -16.041 2.506 1.00 88.62 131 PRO A C 1
ATOM 956 O O . PRO A 1 131 ? 5.326 -16.210 2.198 1.00 88.62 131 PRO A O 1
ATOM 959 N N . ASP A 1 132 ? 6.841 -15.247 3.515 1.00 90.19 132 ASP A N 1
ATOM 960 C CA . ASP A 1 132 ? 5.955 -14.318 4.215 1.00 90.19 132 ASP A CA 1
ATOM 961 C C . ASP A 1 132 ? 6.451 -12.868 4.151 1.00 90.19 132 ASP A C 1
ATOM 963 O O . ASP A 1 132 ? 5.951 -11.997 4.867 1.00 90.19 132 ASP A O 1
ATOM 967 N N . GLU A 1 133 ? 7.410 -12.598 3.270 1.00 91.75 133 GLU A N 1
ATOM 968 C CA . GLU A 1 133 ? 7.964 -11.277 3.043 1.00 91.75 133 GLU A CA 1
ATOM 969 C C . GLU A 1 133 ? 7.387 -10.681 1.761 1.00 91.75 133 GLU A C 1
ATOM 971 O O . GLU A 1 133 ? 7.582 -11.195 0.661 1.00 91.75 133 GLU A O 1
ATOM 976 N N . PHE A 1 134 ? 6.680 -9.560 1.887 1.00 94.88 134 PHE A N 1
ATOM 977 C CA . PHE A 1 134 ? 6.011 -8.929 0.753 1.00 94.88 134 PHE A CA 1
ATOM 978 C C . PHE A 1 134 ? 6.409 -7.475 0.617 1.00 94.88 134 PHE A C 1
ATOM 980 O O . PHE A 1 134 ? 6.553 -6.739 1.593 1.00 94.88 134 PHE A O 1
ATOM 987 N N . ARG A 1 135 ? 6.529 -7.039 -0.636 1.00 96.81 135 ARG A N 1
ATOM 988 C CA . ARG A 1 135 ? 6.697 -5.627 -0.951 1.00 96.81 135 ARG A CA 1
ATOM 989 C C . ARG A 1 135 ? 5.427 -4.854 -0.599 1.00 96.81 135 ARG A C 1
ATOM 991 O O . ARG A 1 135 ? 4.350 -5.235 -1.064 1.00 96.81 135 ARG A O 1
ATOM 998 N N . THR A 1 136 ? 5.544 -3.728 0.106 1.00 97.69 136 THR A N 1
ATOM 999 C CA . THR A 1 136 ? 4.398 -2.852 0.387 1.00 97.69 136 THR A CA 1
ATOM 1000 C C . THR A 1 136 ? 3.706 -2.458 -0.920 1.00 97.69 136 THR A C 1
ATOM 1002 O O . THR A 1 136 ? 4.316 -1.907 -1.846 1.00 97.69 136 THR A O 1
ATOM 1005 N N . ALA A 1 137 ? 2.415 -2.769 -1.030 1.00 96.88 137 ALA A N 1
ATOM 1006 C CA . ALA A 1 137 ? 1.618 -2.375 -2.180 1.00 96.88 137 ALA A CA 1
ATOM 1007 C C . ALA A 1 137 ? 1.233 -0.885 -2.065 1.00 96.88 137 ALA A C 1
ATOM 1009 O O . ALA A 1 137 ? 0.715 -0.475 -1.024 1.00 96.88 137 ALA A O 1
ATOM 1010 N N . PRO A 1 138 ? 1.424 -0.073 -3.122 1.00 96.50 138 PRO A N 1
ATOM 1011 C CA . PRO A 1 138 ? 0.904 1.292 -3.168 1.00 96.50 138 PRO A CA 1
ATOM 1012 C C . PRO A 1 138 ? -0.618 1.332 -2.987 1.00 96.50 138 PRO A C 1
ATOM 1014 O O . PRO A 1 138 ? -1.330 0.560 -3.635 1.00 96.50 138 PRO A O 1
ATOM 1017 N N . LEU A 1 139 ? -1.113 2.247 -2.146 1.00 97.56 139 LEU A N 1
ATOM 1018 C CA . LEU A 1 139 ? -2.549 2.391 -1.852 1.00 97.56 139 LEU A CA 1
ATOM 1019 C C . LEU A 1 139 ? -3.279 3.345 -2.810 1.00 97.56 139 LEU A C 1
ATOM 1021 O O . LEU A 1 139 ? -4.482 3.539 -2.673 1.00 97.56 139 LEU A O 1
ATOM 1025 N N . TRP A 1 140 ? -2.590 3.929 -3.792 1.00 93.88 140 TRP A N 1
ATOM 1026 C CA . TRP A 1 140 ? -3.233 4.698 -4.863 1.00 93.88 140 TRP A CA 1
ATOM 1027 C C . TRP A 1 140 ? -4.320 3.879 -5.598 1.00 93.88 140 TRP A C 1
ATOM 1029 O O . TRP A 1 140 ? -4.118 2.730 -6.003 1.00 93.88 140 TRP A O 1
ATOM 1039 N N . GLY A 1 141 ? -5.512 4.442 -5.754 1.00 93.38 141 GLY A N 1
ATOM 1040 C CA . GLY A 1 141 ? -6.657 3.751 -6.340 1.00 93.38 141 GLY A CA 1
ATOM 1041 C C . GLY A 1 141 ? -7.147 2.534 -5.548 1.00 93.38 141 GLY A C 1
ATOM 1042 O O . GLY A 1 141 ? -7.859 1.701 -6.118 1.00 93.38 141 GLY A O 1
ATOM 1043 N N . ILE A 1 142 ? -6.784 2.374 -4.265 1.00 95.62 142 ILE A N 1
ATOM 1044 C CA . ILE A 1 142 ? -7.262 1.244 -3.453 1.00 95.62 142 ILE A CA 1
ATOM 1045 C C . ILE A 1 142 ? -8.789 1.245 -3.331 1.00 95.62 142 ILE A C 1
ATOM 1047 O O . ILE A 1 142 ? -9.387 0.171 -3.278 1.00 95.62 142 ILE A O 1
ATOM 1051 N N . GLY A 1 143 ? -9.437 2.416 -3.385 1.00 93.06 143 GLY A N 1
ATOM 1052 C CA . GLY A 1 143 ? -10.898 2.521 -3.399 1.00 93.06 143 GLY A CA 1
ATOM 1053 C C . GLY A 1 143 ? -11.578 1.867 -4.609 1.00 93.06 143 GLY A C 1
ATOM 1054 O O . GLY A 1 143 ? -12.773 1.592 -4.549 1.00 93.06 143 GLY A O 1
ATOM 1055 N N . GLN A 1 144 ? -10.833 1.598 -5.688 1.00 92.88 144 GLN A N 1
ATOM 1056 C CA . GLN A 1 144 ? -11.326 0.951 -6.912 1.00 92.88 144 GLN A CA 1
ATOM 1057 C C . GLN A 1 144 ? -10.915 -0.526 -7.025 1.00 92.88 144 GLN A C 1
ATOM 1059 O O . GLN A 1 144 ? -11.283 -1.199 -7.989 1.00 92.88 144 GLN A O 1
ATOM 1064 N N . ARG A 1 145 ? -10.135 -1.054 -6.071 1.00 92.56 145 ARG A N 1
ATOM 1065 C CA . ARG A 1 145 ? -9.711 -2.460 -6.089 1.00 92.56 145 ARG A CA 1
ATOM 1066 C C . ARG A 1 145 ? -10.804 -3.376 -5.546 1.00 92.56 145 ARG A C 1
ATOM 1068 O O . ARG A 1 145 ? -11.493 -3.046 -4.588 1.00 92.56 145 ARG A O 1
ATOM 1075 N N . ILE A 1 146 ? -10.919 -4.551 -6.164 1.00 94.25 146 ILE A N 1
ATOM 1076 C CA . ILE A 1 146 ? -11.949 -5.551 -5.842 1.00 94.25 146 ILE A CA 1
ATOM 1077 C C . ILE A 1 146 ? -11.443 -6.557 -4.799 1.00 94.25 146 ILE A C 1
ATOM 1079 O O . ILE A 1 146 ? -12.203 -6.967 -3.929 1.00 94.25 146 ILE A O 1
ATOM 1083 N N . PHE A 1 147 ? -10.162 -6.930 -4.867 1.00 96.50 147 PHE A N 1
ATOM 1084 C CA . PHE A 1 147 ? -9.533 -7.897 -3.967 1.00 96.50 147 PHE A CA 1
ATOM 1085 C C . PHE A 1 147 ? -8.278 -7.300 -3.325 1.00 96.50 147 PHE A C 1
ATOM 1087 O O . PHE A 1 147 ? -7.554 -6.519 -3.952 1.00 96.50 147 PHE A O 1
ATOM 1094 N N . PHE A 1 148 ? -8.029 -7.675 -2.074 1.00 98.00 148 PHE A N 1
ATOM 1095 C CA . PHE A 1 148 ? -6.923 -7.194 -1.253 1.00 98.00 148 PHE A CA 1
ATOM 1096 C C . PHE A 1 148 ? -6.007 -8.337 -0.815 1.00 98.00 148 PHE A C 1
ATOM 1098 O O . PHE A 1 148 ? -6.424 -9.495 -0.787 1.00 98.00 148 PHE A O 1
ATOM 1105 N N . LEU A 1 149 ? -4.790 -7.960 -0.396 1.00 97.00 149 LEU A N 1
ATOM 1106 C CA . LEU A 1 149 ? -3.666 -8.851 -0.073 1.00 97.00 149 LEU A CA 1
ATOM 1107 C C . LEU A 1 149 ? -3.111 -9.563 -1.319 1.00 97.00 149 LEU A C 1
ATOM 1109 O O . LEU A 1 149 ? -3.676 -9.458 -2.407 1.00 97.00 149 LEU A O 1
ATOM 1113 N N . HIS A 1 150 ? -1.959 -10.222 -1.181 1.00 9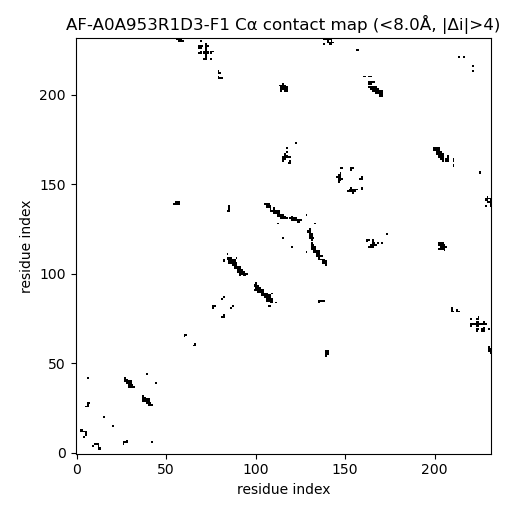5.19 150 HIS A N 1
ATOM 1114 C CA . HIS A 1 150 ? -1.244 -10.819 -2.317 1.00 95.19 150 HIS A CA 1
ATOM 1115 C C . HIS A 1 150 ? -2.016 -11.983 -2.962 1.00 95.19 150 HIS A C 1
ATOM 1117 O O . HIS A 1 150 ? -1.869 -12.227 -4.155 1.00 95.19 150 HIS A O 1
ATOM 1123 N N . ASP A 1 151 ? -2.872 -12.661 -2.196 1.00 95.19 151 ASP A N 1
ATOM 1124 C CA . ASP A 1 151 ? -3.662 -13.811 -2.638 1.00 95.19 151 ASP A CA 1
ATOM 1125 C C . ASP A 1 151 ? -5.135 -13.480 -2.919 1.00 95.19 151 ASP A C 1
ATOM 1127 O O . ASP A 1 151 ? -5.930 -14.368 -3.224 1.00 95.19 151 ASP A O 1
ATOM 1131 N N . GLY A 1 152 ? -5.522 -12.206 -2.805 1.00 96.75 152 GLY A N 1
ATOM 1132 C CA . GLY A 1 152 ? -6.876 -11.755 -3.106 1.00 96.75 152 GLY A CA 1
ATOM 1133 C C . GLY A 1 152 ? -7.965 -12.333 -2.195 1.00 96.75 152 GLY A C 1
ATOM 1134 O O . GLY A 1 152 ? -9.137 -12.309 -2.574 1.00 96.75 152 GLY A O 1
ATOM 1135 N N . ARG A 1 153 ? -7.624 -12.848 -1.002 1.00 95.88 153 ARG A N 1
ATOM 1136 C CA . ARG A 1 153 ? -8.561 -13.594 -0.134 1.00 95.88 153 ARG A CA 1
ATOM 1137 C C . ARG A 1 153 ? -9.768 -12.800 0.379 1.00 95.88 153 ARG A C 1
ATOM 1139 O O . ARG A 1 153 ? -10.693 -13.390 0.930 1.00 95.88 153 ARG A O 1
ATOM 1146 N N . THR A 1 154 ? -9.760 -11.471 0.271 1.00 97.88 154 THR A N 1
ATOM 1147 C CA . THR A 1 154 ? -10.841 -10.615 0.778 1.00 97.88 154 THR A CA 1
ATOM 1148 C C . THR A 1 154 ? -11.110 -9.416 -0.125 1.00 97.88 154 THR A C 1
ATOM 1150 O O . THR A 1 154 ? -10.192 -8.861 -0.722 1.00 97.88 154 THR A O 1
ATOM 1153 N N . SER A 1 155 ? -12.370 -8.985 -0.173 1.00 97.06 155 SER A N 1
ATOM 1154 C CA . SER A 1 155 ? -12.828 -7.733 -0.792 1.00 97.06 155 SER A CA 1
ATOM 1155 C C . SER A 1 155 ? -13.222 -6.668 0.244 1.00 97.06 155 SER A C 1
ATOM 1157 O O . SER A 1 155 ? -13.805 -5.643 -0.104 1.00 97.06 155 SER A O 1
ATOM 1159 N N . ASP A 1 156 ? -12.955 -6.908 1.531 1.00 97.56 156 ASP A N 1
ATOM 1160 C CA . ASP A 1 156 ? -13.257 -5.985 2.628 1.00 97.56 156 ASP A CA 1
ATOM 1161 C C . ASP A 1 156 ? -11.965 -5.356 3.170 1.00 97.56 156 ASP A C 1
ATOM 1163 O O . ASP A 1 156 ? -11.086 -6.054 3.682 1.00 97.56 156 ASP A O 1
ATOM 1167 N N . LEU A 1 157 ? -11.867 -4.024 3.083 1.00 97.38 157 LEU A N 1
ATOM 1168 C CA . LEU A 1 157 ? -10.729 -3.248 3.586 1.00 97.38 157 LEU A CA 1
ATOM 1169 C C . LEU A 1 157 ? -10.490 -3.446 5.080 1.00 97.38 157 LEU A C 1
ATOM 1171 O O . LEU A 1 157 ? -9.339 -3.495 5.504 1.00 97.38 157 LEU A O 1
ATOM 1175 N N . LEU A 1 158 ? -11.546 -3.561 5.888 1.00 98.06 158 LEU A N 1
ATOM 1176 C CA . LEU A 1 158 ? -11.381 -3.776 7.320 1.00 98.06 158 LEU A CA 1
ATOM 1177 C C . LEU A 1 158 ? -10.750 -5.146 7.579 1.00 98.06 158 LEU A C 1
ATOM 1179 O O . LEU A 1 158 ? -9.828 -5.249 8.383 1.00 98.06 158 LEU A O 1
ATOM 1183 N N . VAL A 1 159 ? -11.199 -6.179 6.861 1.00 98.31 159 VAL A N 1
ATOM 1184 C CA . VAL A 1 159 ? -10.607 -7.523 6.938 1.00 98.31 159 VAL A CA 1
ATOM 1185 C C . VAL A 1 159 ? -9.160 -7.504 6.444 1.00 98.31 159 VAL A C 1
ATOM 1187 O O . VAL A 1 159 ? -8.298 -8.094 7.088 1.00 98.31 159 VAL A O 1
ATOM 1190 N N . ALA A 1 160 ? -8.869 -6.788 5.354 1.00 98.38 160 ALA A N 1
ATOM 1191 C CA . ALA A 1 160 ? -7.511 -6.642 4.837 1.00 98.38 160 ALA A CA 1
ATOM 1192 C C . ALA A 1 160 ? -6.577 -5.960 5.851 1.00 98.38 160 ALA A C 1
ATOM 1194 O O . ALA A 1 160 ? -5.472 -6.448 6.076 1.00 98.38 160 ALA A O 1
ATOM 1195 N N . ILE A 1 161 ? -7.026 -4.884 6.511 1.00 98.44 161 ILE A N 1
ATOM 1196 C CA . ILE A 1 161 ? -6.272 -4.219 7.585 1.00 98.44 161 ILE A CA 1
ATOM 1197 C C . ILE A 1 161 ? -6.003 -5.208 8.722 1.00 98.44 161 ILE A C 1
ATOM 1199 O O . ILE A 1 161 ? -4.858 -5.375 9.122 1.00 98.44 161 ILE A O 1
ATOM 1203 N N . GLN A 1 162 ? -7.024 -5.920 9.205 1.00 98.31 162 GLN A N 1
ATOM 1204 C CA . GLN A 1 162 ? -6.850 -6.884 10.300 1.00 98.31 162 GLN A CA 1
ATOM 1205 C C . GLN A 1 162 ? -5.904 -8.033 9.941 1.00 98.31 162 GLN A C 1
ATOM 1207 O O . GLN A 1 162 ? -5.158 -8.498 10.796 1.00 98.31 162 GLN A O 1
ATOM 1212 N N . ALA A 1 163 ? -5.892 -8.464 8.679 1.00 97.50 163 ALA A N 1
ATOM 1213 C CA . ALA A 1 163 ? -5.028 -9.542 8.207 1.00 97.50 163 ALA A CA 1
ATOM 1214 C C . ALA A 1 163 ? -3.531 -9.199 8.250 1.00 97.50 163 ALA A C 1
ATOM 1216 O O . ALA A 1 163 ? -2.713 -10.109 8.192 1.00 97.50 163 ALA A O 1
ATOM 1217 N N . HIS A 1 164 ? -3.161 -7.921 8.399 1.00 97.31 164 HIS A N 1
ATOM 1218 C CA . HIS A 1 164 ? -1.768 -7.540 8.646 1.00 97.31 164 HIS A CA 1
ATOM 1219 C C . HIS A 1 164 ? -1.282 -8.000 10.025 1.00 97.31 164 HIS A C 1
ATOM 1221 O O . HIS A 1 164 ? -0.084 -7.958 10.280 1.00 97.31 164 HIS A O 1
ATOM 1227 N N . PHE A 1 165 ? -2.172 -8.418 10.928 1.00 96.38 165 PHE A N 1
ATOM 1228 C CA . PHE A 1 165 ? -1.777 -9.040 12.181 1.00 96.38 165 PHE A CA 1
ATOM 1229 C C . PHE A 1 165 ? -1.459 -10.521 11.968 1.00 96.38 165 PHE A C 1
ATOM 1231 O O . PHE A 1 165 ? -2.289 -11.297 11.488 1.00 96.38 165 PHE A O 1
ATOM 1238 N N . SER A 1 166 ? -0.281 -10.931 12.426 1.00 92.69 166 SER A N 1
ATOM 1239 C CA . SER A 1 166 ? 0.105 -12.336 12.509 1.00 92.69 166 SER A CA 1
ATOM 1240 C C . SER A 1 166 ? 0.783 -12.577 13.853 1.00 92.69 166 SER A C 1
ATOM 1242 O O . SER A 1 166 ? 1.799 -11.930 14.133 1.00 92.69 166 SER A O 1
ATOM 1244 N N . PRO A 1 167 ? 0.263 -13.470 14.717 1.00 85.50 167 PRO A N 1
ATOM 1245 C CA . PRO A 1 167 ? 0.921 -13.778 15.977 1.00 85.50 167 PRO A CA 1
ATOM 1246 C C . PRO A 1 167 ? 2.315 -14.363 15.722 1.00 85.50 167 PRO A C 1
ATOM 1248 O O . PRO A 1 167 ? 2.528 -15.102 14.767 1.00 85.50 167 PRO A O 1
ATOM 1251 N N . GLY A 1 168 ? 3.264 -14.045 16.602 1.00 66.56 168 GLY A N 1
ATOM 1252 C CA . GLY A 1 168 ? 4.646 -14.527 16.539 1.00 66.56 168 GLY A CA 1
ATOM 1253 C C . GLY A 1 168 ? 4.817 -15.990 16.936 1.00 66.56 168 GLY A C 1
ATOM 1254 O O . GLY A 1 168 ? 5.548 -16.287 17.879 1.00 66.56 168 GLY A O 1
ATOM 1255 N N . ASN A 1 169 ? 4.104 -16.904 16.278 1.00 62.91 169 ASN A N 1
ATOM 1256 C CA . ASN A 1 169 ? 4.322 -18.338 16.435 1.00 62.91 169 ASN A CA 1
ATOM 1257 C C . ASN A 1 169 ? 5.542 -18.811 15.618 1.00 62.91 169 ASN A C 1
ATOM 1259 O O . ASN A 1 169 ? 6.142 -18.054 14.856 1.00 62.91 169 ASN A O 1
ATOM 1263 N N . VAL A 1 170 ? 5.936 -20.069 15.829 1.00 55.97 170 VAL A N 1
ATOM 1264 C CA . VAL A 1 170 ? 7.065 -20.702 15.134 1.00 55.97 170 VAL A CA 1
ATOM 1265 C C . VAL A 1 170 ? 6.732 -20.820 13.642 1.00 55.97 170 VAL A C 1
ATOM 1267 O O . VAL A 1 170 ? 5.767 -21.504 13.298 1.00 55.97 170 VAL A O 1
ATOM 1270 N N . CYS A 1 171 ? 7.513 -20.189 12.758 1.00 61.09 171 CYS A N 1
ATOM 1271 C CA . CYS A 1 171 ? 7.449 -20.511 11.330 1.00 61.09 171 CYS A CA 1
ATOM 1272 C C . CYS A 1 171 ? 7.965 -21.922 11.076 1.00 61.09 171 CYS A C 1
ATOM 1274 O O . CYS A 1 171 ? 9.048 -22.274 11.546 1.00 61.09 171 CYS A O 1
ATOM 1276 N N . ALA A 1 172 ? 7.265 -22.663 10.219 1.00 51.03 172 ALA A N 1
ATOM 1277 C CA . ALA A 1 172 ? 7.906 -23.708 9.437 1.00 51.03 172 ALA A CA 1
ATOM 1278 C C . ALA A 1 172 ? 8.806 -23.016 8.405 1.00 51.03 172 ALA A C 1
ATOM 1280 O O . ALA A 1 172 ? 8.325 -22.249 7.572 1.00 51.03 172 ALA A O 1
ATOM 1281 N N . THR A 1 173 ? 10.117 -23.225 8.484 1.00 51.41 173 THR A N 1
ATOM 1282 C CA . THR A 1 173 ? 11.011 -22.734 7.428 1.00 51.41 173 THR A CA 1
ATOM 1283 C C . THR A 1 173 ? 11.017 -23.763 6.305 1.00 51.41 173 THR A C 1
ATOM 1285 O O . THR A 1 173 ? 10.959 -24.964 6.555 1.00 51.41 173 THR A O 1
ATOM 1288 N N . THR A 1 174 ? 11.163 -23.340 5.051 1.00 46.59 174 THR A N 1
ATOM 1289 C CA . THR A 1 174 ? 11.337 -24.261 3.911 1.00 46.59 174 THR A CA 1
ATOM 1290 C C . THR A 1 174 ? 12.571 -25.177 4.032 1.00 46.59 174 THR A C 1
ATOM 1292 O O . THR A 1 174 ? 12.748 -26.069 3.205 1.00 46.59 174 THR A O 1
ATOM 1295 N N . GLN A 1 175 ? 13.413 -25.017 5.065 1.00 44.69 175 GLN A N 1
ATOM 1296 C CA . GLN A 1 175 ? 14.484 -25.958 5.415 1.00 44.69 175 GLN A CA 1
ATOM 1297 C C . GLN A 1 175 ? 14.004 -27.221 6.155 1.00 44.69 175 GLN A C 1
ATOM 1299 O O . GLN A 1 175 ? 14.788 -28.163 6.284 1.00 44.69 175 GLN A O 1
ATOM 1304 N N . ASP A 1 176 ? 12.730 -27.306 6.552 1.00 44.22 176 ASP A N 1
ATOM 1305 C CA . ASP A 1 176 ? 12.177 -28.457 7.287 1.00 44.22 176 ASP A CA 1
ATOM 1306 C C . ASP A 1 176 ? 12.128 -29.770 6.472 1.00 44.22 176 ASP A C 1
ATOM 1308 O O . ASP A 1 176 ? 11.802 -30.825 7.014 1.00 44.22 176 ASP A O 1
ATOM 1312 N N . PHE A 1 177 ? 12.524 -29.756 5.191 1.00 43.81 177 PHE A N 1
ATOM 1313 C CA . PHE A 1 177 ? 12.579 -30.952 4.338 1.00 43.81 177 PHE A CA 1
ATOM 1314 C C . PHE A 1 177 ? 13.989 -31.424 3.934 1.00 43.81 177 PHE A C 1
ATOM 1316 O O . PHE A 1 177 ? 14.086 -32.440 3.244 1.00 43.81 177 PHE A O 1
ATOM 1323 N N . GLN A 1 178 ? 15.087 -30.742 4.309 1.00 39.44 178 GLN A N 1
ATOM 1324 C CA . GLN A 1 178 ? 16.411 -31.036 3.710 1.00 39.44 178 GLN A CA 1
ATOM 1325 C C . GLN A 1 178 ? 17.599 -31.281 4.660 1.00 39.44 178 GLN A C 1
ATOM 1327 O O . GLN A 1 178 ? 18.689 -31.565 4.162 1.00 39.44 178 GLN A O 1
ATOM 1332 N N . GLN A 1 179 ? 17.458 -31.276 5.990 1.00 39.41 179 GLN A N 1
ATOM 1333 C CA . GLN A 1 179 ? 18.585 -31.655 6.864 1.00 39.41 179 GLN A CA 1
ATOM 1334 C C . GLN A 1 179 ? 18.584 -33.145 7.247 1.00 39.41 179 GLN A C 1
ATOM 1336 O O . GLN A 1 179 ? 18.149 -33.540 8.325 1.00 39.41 179 GLN A O 1
ATOM 1341 N N . PHE A 1 180 ? 19.174 -33.985 6.392 1.00 41.09 180 PHE A N 1
ATOM 1342 C CA . PHE A 1 180 ? 19.735 -35.267 6.831 1.00 41.09 180 PHE A CA 1
ATOM 1343 C C . PHE A 1 180 ? 21.104 -35.010 7.473 1.00 41.09 180 PHE A C 1
ATOM 1345 O O . PHE A 1 180 ? 22.132 -35.043 6.797 1.00 41.09 180 PHE A O 1
ATOM 1352 N N . SER A 1 181 ? 21.141 -34.736 8.779 1.00 40.56 181 SER A N 1
ATOM 1353 C CA . SER A 1 181 ? 22.408 -34.773 9.516 1.00 40.56 181 SER A CA 1
ATOM 1354 C C . SER A 1 181 ? 22.736 -36.223 9.872 1.00 40.56 181 SER A C 1
ATOM 1356 O O . SER A 1 181 ? 22.097 -36.836 10.728 1.00 40.56 181 SER A O 1
ATOM 1358 N N . ILE A 1 182 ? 23.729 -36.790 9.189 1.00 35.78 182 ILE A N 1
ATOM 1359 C CA . ILE A 1 182 ? 24.373 -38.049 9.574 1.00 35.78 182 ILE A CA 1
ATOM 1360 C C . ILE A 1 182 ? 25.160 -37.813 10.867 1.00 35.78 182 ILE A C 1
ATOM 1362 O O . ILE A 1 182 ? 26.310 -37.378 10.847 1.00 35.78 182 ILE A O 1
ATOM 1366 N N . ILE A 1 183 ? 24.542 -38.112 12.010 1.00 42.06 183 ILE A N 1
ATOM 1367 C CA . ILE A 1 183 ? 25.270 -38.279 13.269 1.00 42.06 183 ILE A CA 1
ATOM 1368 C C . ILE A 1 183 ? 26.129 -39.538 13.112 1.00 42.06 183 ILE A C 1
ATOM 1370 O O . ILE A 1 183 ? 25.607 -40.647 13.028 1.00 42.06 183 ILE A O 1
ATOM 1374 N N . SER A 1 184 ? 27.450 -39.364 13.038 1.00 40.16 184 SER A N 1
ATOM 1375 C CA . SER A 1 184 ? 28.412 -40.469 13.059 1.00 40.16 184 SER A CA 1
ATOM 1376 C C . SER A 1 184 ? 28.250 -41.255 14.365 1.00 40.16 184 SER A C 1
ATOM 1378 O O . SER A 1 184 ? 28.499 -40.742 15.458 1.00 40.16 184 SER A O 1
ATOM 1380 N N . ILE A 1 185 ? 27.757 -42.488 14.245 1.00 39.91 185 ILE A N 1
ATOM 1381 C CA . ILE A 1 185 ? 27.416 -43.379 15.354 1.00 39.91 185 ILE A CA 1
ATOM 1382 C C . ILE A 1 185 ? 28.705 -43.954 15.955 1.00 39.91 185 ILE A C 1
ATOM 1384 O O . ILE A 1 185 ? 29.318 -44.852 15.384 1.00 39.91 185 ILE A O 1
ATOM 1388 N N . ILE A 1 186 ? 29.059 -43.504 17.159 1.00 40.38 186 ILE A N 1
ATOM 1389 C CA . ILE A 1 186 ? 29.863 -44.276 18.119 1.00 40.38 186 ILE A CA 1
ATOM 1390 C C . ILE A 1 186 ? 28.941 -44.652 19.285 1.00 40.38 186 ILE A C 1
ATOM 1392 O O . ILE A 1 186 ? 29.016 -44.056 20.350 1.00 40.38 186 ILE A O 1
ATOM 1396 N N . ASN A 1 187 ? 27.975 -45.546 19.041 1.00 37.03 187 ASN A N 1
ATOM 1397 C CA . ASN A 1 187 ? 27.385 -46.470 20.027 1.00 37.03 187 ASN A CA 1
ATOM 1398 C C . ASN A 1 187 ? 26.192 -47.234 19.411 1.00 37.03 187 ASN A C 1
ATOM 1400 O O . ASN A 1 187 ? 25.199 -46.609 19.030 1.00 37.03 187 ASN A O 1
ATOM 1404 N N . PRO A 1 188 ? 26.234 -48.576 19.331 1.00 40.03 188 PRO A N 1
ATOM 1405 C CA . PRO A 1 188 ? 25.123 -49.372 18.831 1.00 40.03 188 PRO A CA 1
ATOM 1406 C C . PRO A 1 188 ? 24.069 -49.499 19.941 1.00 40.03 188 PRO A C 1
ATOM 1408 O O . PRO A 1 188 ? 24.175 -50.361 20.807 1.00 40.03 188 PRO A O 1
ATOM 1411 N N . GLY A 1 189 ? 23.070 -48.614 19.962 1.00 44.69 189 GLY A N 1
ATOM 1412 C CA . GLY A 1 189 ? 21.974 -48.733 20.935 1.00 44.69 189 GLY A CA 1
ATOM 1413 C C . GLY A 1 189 ? 21.038 -47.537 21.101 1.00 44.69 189 GLY A C 1
ATOM 1414 O O . GLY A 1 189 ? 20.034 -47.664 21.795 1.00 44.69 189 GLY A O 1
ATOM 1415 N N . VAL A 1 190 ? 21.314 -46.389 20.478 1.00 46.34 190 VAL A N 1
ATOM 1416 C CA . VAL A 1 190 ? 20.431 -45.218 20.579 1.00 46.34 190 VAL A CA 1
ATOM 1417 C C . VAL A 1 190 ? 19.464 -45.230 19.397 1.00 46.34 190 VAL A C 1
ATOM 1419 O O . VAL A 1 190 ? 19.884 -45.097 18.250 1.00 46.34 190 VAL A O 1
ATOM 1422 N N . GLN A 1 191 ? 18.169 -45.422 19.665 1.00 43.97 191 GLN A N 1
ATOM 1423 C CA . GLN A 1 191 ? 17.131 -45.193 18.661 1.00 43.97 191 GLN A CA 1
ATOM 1424 C C . GLN A 1 191 ? 17.204 -43.731 18.213 1.00 43.97 191 GLN A C 1
ATOM 1426 O O . GLN A 1 191 ? 17.344 -42.830 19.036 1.00 43.97 191 GLN A O 1
ATOM 1431 N N . SER A 1 192 ? 17.161 -43.503 16.904 1.00 39.12 192 SER A N 1
ATOM 1432 C CA . SER A 1 192 ? 17.182 -42.178 16.292 1.00 39.12 192 SER A CA 1
ATOM 1433 C C . SER A 1 192 ? 16.027 -41.328 16.825 1.00 39.12 192 SER A C 1
ATOM 1435 O O . SER A 1 192 ? 14.884 -41.478 16.391 1.00 39.12 192 SER A O 1
ATOM 1437 N N . PHE A 1 193 ? 16.315 -40.439 17.771 1.00 41.75 193 PHE A N 1
ATOM 1438 C CA . PHE A 1 193 ? 15.376 -39.410 18.188 1.00 41.75 193 PHE A CA 1
ATOM 1439 C C . PHE A 1 193 ? 15.422 -38.289 17.151 1.00 41.75 193 PHE A C 1
ATOM 1441 O O . PHE A 1 193 ? 16.439 -37.613 16.999 1.00 41.75 193 PHE A O 1
ATOM 1448 N N . PHE A 1 194 ? 14.320 -38.110 16.421 1.00 41.03 194 PHE A N 1
ATOM 1449 C CA . PHE A 1 194 ? 14.070 -36.892 15.659 1.00 41.03 194 PHE A CA 1
ATOM 1450 C C . PHE A 1 194 ? 14.078 -35.722 16.642 1.00 41.03 194 PHE A C 1
ATOM 1452 O O . PHE A 1 194 ? 13.155 -35.579 17.440 1.00 41.03 194 PHE A O 1
ATOM 1459 N N . ASN A 1 195 ? 15.129 -34.908 16.612 1.00 36.59 195 ASN A N 1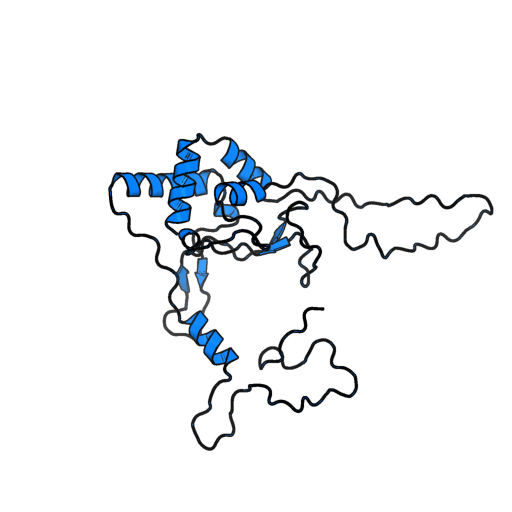
ATOM 1460 C CA . ASN A 1 195 ? 15.137 -33.632 17.308 1.00 36.59 195 ASN A CA 1
ATOM 1461 C C . ASN A 1 195 ? 15.094 -32.531 16.244 1.00 36.59 195 ASN A C 1
ATOM 1463 O O . ASN A 1 195 ? 16.144 -32.217 15.676 1.00 36.59 195 ASN A O 1
ATOM 1467 N N . PRO A 1 196 ? 13.910 -31.989 15.903 1.00 41.72 196 PRO A N 1
ATOM 1468 C CA . PRO A 1 196 ? 13.842 -30.813 15.061 1.00 41.72 196 PRO A CA 1
ATOM 1469 C C . PRO A 1 196 ? 14.455 -29.674 15.868 1.00 41.72 196 PRO A C 1
ATOM 1471 O O . PRO A 1 196 ? 13.828 -29.122 16.770 1.00 41.72 196 PRO A O 1
ATOM 1474 N N . PHE A 1 197 ? 15.708 -29.333 15.574 1.00 40.28 197 PHE A N 1
ATOM 1475 C CA . PHE A 1 197 ? 16.283 -28.084 16.045 1.00 40.28 197 PHE A CA 1
ATOM 1476 C C . PHE A 1 197 ? 15.622 -26.957 15.244 1.00 40.28 197 PHE A C 1
ATOM 1478 O O . PHE A 1 197 ? 16.188 -26.408 14.304 1.00 40.28 197 PHE A O 1
ATOM 1485 N N . SER A 1 198 ? 14.366 -26.670 15.584 1.00 47.50 198 SER A N 1
ATOM 1486 C CA . SER A 1 198 ? 13.613 -25.531 15.095 1.00 47.50 198 SER A CA 1
ATOM 1487 C C . SER A 1 198 ? 14.343 -24.281 15.565 1.00 47.50 198 SER A C 1
ATOM 1489 O O . SER A 1 198 ? 14.304 -23.936 16.750 1.00 47.50 198 SER A O 1
ATOM 1491 N N . VAL A 1 199 ? 15.031 -23.601 14.651 1.00 46.50 199 VAL A N 1
ATOM 1492 C CA . VAL A 1 199 ? 15.446 -22.222 14.893 1.00 46.50 199 VAL A CA 1
ATOM 1493 C C . VAL A 1 199 ? 14.153 -21.421 14.997 1.00 46.50 199 VAL A C 1
ATOM 1495 O O . VAL A 1 199 ? 13.537 -21.085 13.993 1.00 46.50 199 VAL A O 1
ATOM 1498 N N . SER A 1 200 ? 13.707 -21.182 16.230 1.00 47.56 200 SER A N 1
ATOM 1499 C CA . SER A 1 200 ? 12.534 -20.370 16.545 1.00 47.56 200 SER A CA 1
ATOM 1500 C C . SER A 1 200 ? 12.793 -18.924 16.114 1.00 47.56 200 SER A C 1
ATOM 1502 O O . SER A 1 200 ? 13.178 -18.086 16.931 1.00 47.56 200 SER A O 1
ATOM 1504 N N . ARG A 1 201 ? 12.596 -18.613 14.829 1.00 57.84 201 ARG A N 1
ATOM 1505 C CA . ARG A 1 201 ? 12.391 -17.231 14.396 1.00 57.84 201 ARG A CA 1
ATOM 1506 C C . ARG A 1 201 ? 10.985 -16.827 14.815 1.00 57.84 201 ARG A C 1
ATOM 1508 O O . ARG A 1 201 ? 10.021 -17.542 14.557 1.00 57.84 201 ARG A O 1
ATOM 1515 N N . ASN A 1 202 ? 10.895 -15.702 15.515 1.00 59.72 202 ASN A N 1
ATOM 1516 C CA . ASN A 1 202 ? 9.624 -15.040 15.758 1.00 59.72 202 ASN A CA 1
ATOM 1517 C C . ASN A 1 202 ? 9.103 -14.550 14.405 1.00 59.72 202 ASN A C 1
ATOM 1519 O O . ASN A 1 202 ? 9.717 -13.668 13.813 1.00 59.72 202 ASN A O 1
ATOM 1523 N N . CYS A 1 203 ? 8.003 -15.136 13.942 1.00 72.00 203 CYS A N 1
ATOM 1524 C CA . CYS A 1 203 ? 7.401 -14.836 12.647 1.00 72.00 203 CYS A CA 1
ATOM 1525 C C . CYS A 1 203 ? 6.158 -13.962 12.743 1.00 72.00 203 CYS A C 1
ATOM 1527 O O . CYS A 1 203 ? 5.210 -14.082 11.961 1.00 72.00 203 CYS A O 1
ATOM 1529 N N . GLY A 1 204 ? 6.132 -13.112 13.765 1.00 86.00 204 GLY A N 1
ATOM 1530 C CA . GLY A 1 204 ? 5.098 -12.107 13.875 1.00 86.00 204 GLY A CA 1
ATOM 1531 C C . GLY A 1 204 ? 5.175 -11.153 12.691 1.00 86.00 204 GLY A C 1
ATOM 1532 O O . GLY A 1 204 ? 6.249 -10.901 12.148 1.00 86.00 204 GLY A O 1
ATOM 1533 N N . SER A 1 205 ? 4.030 -10.605 12.312 1.00 93.25 205 SER A N 1
ATOM 1534 C CA . SER A 1 205 ? 4.016 -9.497 11.367 1.00 93.25 205 SER A CA 1
ATOM 1535 C C . SER A 1 205 ? 4.710 -8.276 11.973 1.00 93.25 205 SER A C 1
ATOM 1537 O O . SER A 1 205 ? 4.441 -7.915 13.128 1.00 93.25 205 SER A O 1
ATOM 1539 N N . GLU A 1 206 ? 5.536 -7.587 11.186 1.00 94.56 206 GLU A N 1
ATOM 1540 C CA . GLU A 1 206 ? 6.076 -6.265 11.536 1.00 94.56 206 GLU A CA 1
ATOM 1541 C C . GLU A 1 206 ? 4.954 -5.253 11.821 1.00 94.56 206 GLU A C 1
ATOM 1543 O O . GLU A 1 206 ? 5.098 -4.358 12.657 1.00 94.56 206 GLU A O 1
ATOM 1548 N N . ALA A 1 207 ? 3.786 -5.442 11.201 1.00 96.50 207 ALA A N 1
ATOM 1549 C CA . ALA A 1 207 ? 2.628 -4.574 11.360 1.00 96.50 207 ALA A CA 1
ATOM 1550 C C . ALA A 1 207 ? 1.825 -4.830 12.649 1.00 96.50 207 ALA A C 1
ATOM 1552 O O . ALA A 1 207 ? 0.871 -4.101 12.924 1.00 96.50 207 ALA A O 1
ATOM 1553 N N . ASN A 1 208 ? 2.185 -5.812 13.485 1.00 95.56 208 ASN A N 1
ATOM 1554 C CA . ASN A 1 208 ? 1.418 -6.144 14.694 1.00 95.56 208 ASN A CA 1
ATOM 1555 C C . ASN A 1 208 ? 1.199 -4.940 15.626 1.00 95.56 208 ASN A C 1
ATOM 1557 O O . ASN A 1 208 ? 0.099 -4.752 16.146 1.00 95.56 208 ASN A O 1
ATOM 1561 N N . GLY A 1 209 ? 2.225 -4.104 15.826 1.00 95.19 209 GLY A N 1
ATOM 1562 C CA . GLY A 1 209 ? 2.104 -2.882 16.629 1.00 95.19 209 GLY A CA 1
ATOM 1563 C C . GLY A 1 209 ? 1.099 -1.890 16.036 1.00 95.19 209 GLY A C 1
ATOM 1564 O O . GLY A 1 209 ? 0.256 -1.353 16.754 1.00 95.19 209 GLY A O 1
ATOM 1565 N N . VAL A 1 210 ? 1.134 -1.721 14.713 1.00 97.94 210 VAL A N 1
ATOM 1566 C CA . VAL A 1 210 ? 0.209 -0.864 13.957 1.00 97.94 210 VAL A CA 1
ATOM 1567 C C . VAL A 1 210 ? -1.226 -1.387 14.077 1.00 97.94 210 VAL A C 1
ATOM 1569 O O . VAL A 1 210 ? -2.142 -0.614 14.356 1.00 97.94 210 VAL A O 1
ATOM 1572 N N . ILE A 1 211 ? -1.442 -2.701 13.968 1.00 98.31 211 ILE A N 1
ATOM 1573 C CA . ILE A 1 211 ? -2.784 -3.286 14.106 1.00 98.31 211 ILE A CA 1
ATOM 1574 C C . ILE A 1 211 ? -3.315 -3.198 15.537 1.00 98.31 211 ILE A C 1
ATOM 1576 O O . ILE A 1 211 ? -4.501 -2.930 15.733 1.00 98.31 211 ILE A O 1
ATOM 1580 N N . ASN A 1 212 ? -2.457 -3.308 16.551 1.00 98.06 212 ASN A N 1
ATOM 1581 C CA . ASN A 1 212 ? -2.862 -3.060 17.934 1.00 98.06 212 ASN A CA 1
ATOM 1582 C C . ASN A 1 212 ? -3.330 -1.607 18.139 1.00 98.06 212 ASN A C 1
ATOM 1584 O O . ASN A 1 212 ? -4.386 -1.386 18.737 1.00 98.06 212 ASN A O 1
ATOM 1588 N N . ASN A 1 213 ? -2.609 -0.628 17.583 1.00 98.50 213 ASN A N 1
ATOM 1589 C CA . ASN A 1 213 ? -3.012 0.782 17.620 1.00 98.50 213 ASN A CA 1
ATOM 1590 C C . ASN A 1 213 ? -4.330 1.017 16.870 1.00 98.50 213 ASN A C 1
ATOM 1592 O O . ASN A 1 213 ? -5.221 1.693 17.384 1.00 98.50 213 ASN A O 1
ATOM 1596 N N . PHE A 1 214 ? -4.489 0.419 15.684 1.00 98.62 214 PHE A N 1
ATOM 1597 C CA . PHE A 1 214 ? -5.739 0.475 14.926 1.00 98.62 214 PHE A CA 1
ATOM 1598 C C . PHE A 1 214 ? -6.902 -0.094 15.742 1.00 98.62 214 PHE A C 1
ATOM 1600 O O . PHE A 1 214 ? -7.977 0.500 15.803 1.00 98.62 214 PHE A O 1
ATOM 1607 N N . ASN A 1 215 ? -6.692 -1.225 16.416 1.00 98.44 215 ASN A N 1
ATOM 1608 C CA . ASN A 1 215 ? -7.716 -1.881 17.220 1.00 98.44 215 ASN A CA 1
ATOM 1609 C C . ASN A 1 215 ? -8.174 -1.047 18.417 1.00 98.44 215 ASN A C 1
ATOM 1611 O O . ASN A 1 215 ? -9.361 -1.111 18.749 1.00 98.44 215 ASN A O 1
ATOM 1615 N N . ALA A 1 216 ? -7.290 -0.222 18.982 1.00 98.44 216 ALA A N 1
ATOM 1616 C CA . ALA A 1 216 ? -7.596 0.706 20.068 1.00 98.44 216 ALA A CA 1
ATOM 1617 C C . ALA A 1 216 ? -8.435 1.928 19.638 1.00 98.44 216 ALA A C 1
ATOM 1619 O O . ALA A 1 216 ? -8.992 2.613 20.496 1.00 98.44 216 ALA A O 1
ATOM 1620 N N . LEU A 1 217 ? -8.557 2.203 18.334 1.00 98.38 217 LEU A N 1
ATOM 1621 C CA . LEU A 1 217 ? -9.385 3.298 17.832 1.00 98.38 217 LEU A CA 1
ATOM 1622 C C . LEU A 1 217 ? -10.881 3.063 18.071 1.00 98.38 217 LEU A C 1
ATOM 1624 O O . LEU A 1 217 ? -11.386 1.934 18.008 1.00 98.38 217 LEU A O 1
ATOM 1628 N N . SER A 1 218 ? -11.615 4.165 18.243 1.00 98.62 218 SER A N 1
ATOM 1629 C CA . SER A 1 218 ? -13.075 4.143 18.259 1.00 98.62 218 SER A CA 1
ATOM 1630 C C . SER A 1 218 ? -13.641 3.702 16.896 1.00 98.62 218 SER A C 1
ATOM 1632 O O . SER A 1 218 ? -12.976 3.841 15.862 1.00 98.62 218 SER A O 1
ATOM 1634 N N . PRO A 1 219 ? -14.897 3.221 16.840 1.00 98.44 219 PRO A N 1
ATOM 1635 C CA . PRO A 1 219 ? -15.534 2.868 15.572 1.00 98.44 219 PRO A CA 1
ATOM 1636 C C . PRO A 1 219 ? -15.562 4.019 14.556 1.00 98.44 219 PRO A C 1
ATOM 1638 O O . PRO A 1 219 ? -15.344 3.788 13.370 1.00 98.44 219 PRO A O 1
ATOM 1641 N N . SER A 1 220 ? -15.772 5.262 15.007 1.00 98.12 220 SER A N 1
ATOM 1642 C CA . SER A 1 220 ? -15.786 6.427 14.114 1.00 98.12 220 SER A CA 1
ATOM 1643 C C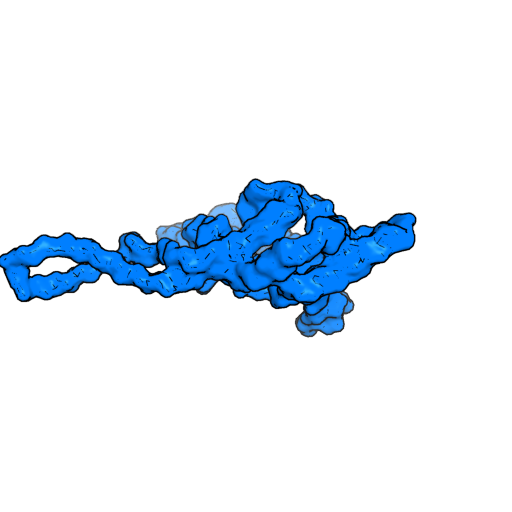 . SER A 1 220 ? -14.400 6.734 13.548 1.00 98.12 220 SER A C 1
ATOM 1645 O O . SER A 1 220 ? -14.280 7.024 12.365 1.00 98.12 220 SER A O 1
ATOM 1647 N N . GLN A 1 221 ? -13.343 6.600 14.355 1.00 98.38 221 GLN A N 1
ATOM 1648 C CA . GLN A 1 221 ? -11.964 6.792 13.899 1.00 98.38 221 GLN A CA 1
ATOM 1649 C C . GLN A 1 221 ? -11.546 5.716 12.888 1.00 98.38 221 GLN A C 1
ATOM 1651 O O . GLN A 1 221 ? -10.927 6.032 11.872 1.00 98.38 221 GLN A O 1
ATOM 1656 N N . LYS A 1 222 ? -11.929 4.451 13.120 1.00 98.62 222 LYS A N 1
ATOM 1657 C CA . LYS A 1 222 ? -11.732 3.369 12.140 1.00 98.62 222 LYS A CA 1
ATOM 1658 C C . LYS A 1 222 ? -12.465 3.680 10.835 1.00 98.62 222 LYS A C 1
ATOM 1660 O O . LYS A 1 222 ? -11.897 3.503 9.761 1.00 98.62 222 LYS A O 1
ATOM 1665 N N . GLN A 1 223 ? -13.697 4.184 10.920 1.00 98.25 223 GLN A N 1
ATOM 1666 C CA . GLN A 1 223 ? -14.474 4.562 9.742 1.00 98.25 223 GLN A CA 1
ATOM 1667 C C . GLN A 1 223 ? -13.837 5.721 8.963 1.00 98.25 223 GLN A C 1
ATOM 1669 O O . GLN A 1 223 ? -13.818 5.671 7.735 1.00 98.25 223 GLN A O 1
ATOM 1674 N N . ASP A 1 224 ? -13.277 6.719 9.648 1.00 98.50 224 ASP A N 1
ATOM 1675 C CA . ASP A 1 224 ? -12.545 7.814 9.007 1.00 98.50 224 ASP A CA 1
ATOM 1676 C C . ASP A 1 224 ? -11.326 7.287 8.225 1.00 98.50 224 ASP A C 1
ATOM 1678 O O . ASP A 1 224 ? -11.137 7.673 7.072 1.00 98.50 224 ASP A O 1
ATOM 1682 N N . ILE A 1 225 ? -10.554 6.336 8.778 1.00 98.50 225 ILE A N 1
ATOM 1683 C CA . ILE A 1 225 ? -9.463 5.667 8.037 1.00 98.50 225 ILE A CA 1
ATOM 1684 C C . ILE A 1 225 ? -10.005 4.953 6.793 1.00 98.50 225 ILE A C 1
ATOM 1686 O O . ILE A 1 225 ? -9.448 5.108 5.709 1.00 98.50 225 ILE A O 1
ATOM 1690 N N . LEU A 1 226 ? -11.093 4.188 6.913 1.00 97.94 226 LEU A N 1
ATOM 1691 C CA . LEU A 1 226 ? -11.678 3.478 5.769 1.00 97.94 226 LEU A CA 1
ATOM 1692 C C . LEU A 1 226 ? -12.174 4.442 4.680 1.00 97.94 226 LEU A C 1
ATOM 1694 O O . LEU A 1 226 ? -12.019 4.154 3.495 1.00 97.94 226 LEU A O 1
ATOM 1698 N N . ASN A 1 227 ? -12.756 5.581 5.061 1.00 97.31 227 ASN A N 1
ATOM 1699 C CA . ASN A 1 227 ? -13.187 6.615 4.120 1.00 97.31 227 ASN A CA 1
ATOM 1700 C C . ASN A 1 227 ? -11.989 7.258 3.420 1.00 97.31 227 ASN A C 1
ATOM 1702 O O . ASN A 1 227 ? -12.010 7.411 2.201 1.00 97.31 227 ASN A O 1
ATOM 1706 N N . PHE A 1 228 ? -10.934 7.569 4.177 1.00 97.75 228 PHE A N 1
ATOM 1707 C CA . PHE A 1 228 ? -9.675 8.059 3.629 1.00 97.75 228 PHE A CA 1
ATOM 1708 C C . PHE A 1 228 ? -9.084 7.074 2.617 1.00 97.75 228 PHE A C 1
ATOM 1710 O O . PHE A 1 228 ? -8.849 7.463 1.478 1.00 97.75 228 PHE A O 1
ATOM 1717 N N . LEU A 1 229 ? -8.944 5.793 2.967 1.00 97.44 229 LEU A N 1
ATOM 1718 C CA . LEU A 1 229 ? -8.430 4.773 2.049 1.00 97.44 229 LEU A CA 1
ATOM 1719 C C . LEU A 1 229 ? -9.280 4.652 0.779 1.00 97.44 229 LEU A C 1
ATOM 1721 O O . LEU A 1 229 ? -8.737 4.619 -0.314 1.00 97.44 229 LEU A O 1
ATOM 1725 N N . ARG A 1 230 ? -10.613 4.658 0.886 1.00 95.88 230 ARG A N 1
ATOM 1726 C CA . ARG A 1 230 ? -11.505 4.612 -0.290 1.00 95.88 230 ARG A CA 1
ATOM 1727 C C . ARG A 1 230 ? -11.423 5.854 -1.176 1.00 95.88 230 ARG A C 1
ATOM 1729 O O . ARG A 1 230 ? -11.877 5.806 -2.316 1.00 95.88 230 ARG A O 1
ATOM 1736 N N . SER A 1 231 ? -10.904 6.959 -0.644 1.00 95.12 231 SER A N 1
ATOM 1737 C CA . SER A 1 231 ? -10.680 8.185 -1.407 1.00 95.12 231 SER A CA 1
ATOM 1738 C C . SER A 1 231 ? -9.362 8.184 -2.181 1.00 95.12 231 SER A C 1
ATOM 1740 O O . SER A 1 231 ? -9.214 9.024 -3.065 1.00 95.12 231 SER A O 1
ATOM 1742 N N . LEU A 1 232 ? -8.427 7.277 -1.865 1.00 94.62 232 LEU A N 1
ATOM 1743 C CA . LEU A 1 232 ? -7.153 7.124 -2.574 1.00 94.62 232 LEU A CA 1
ATOM 1744 C C . LEU A 1 232 ? -7.337 6.369 -3.890 1.00 94.62 232 LEU A C 1
ATOM 1746 O O . LEU A 1 232 ? -6.668 6.787 -4.861 1.00 94.62 232 LEU A O 1
#

Foldseek 3Di:
DPFDQAAPVRPDTPDDDVPPPDDPDDDFAFDPPDPDPTDGGPVVVVVCVVVPDDFADFADDPDPVLVVLLVLLVVLCVVLPLCVAQPQWDFADDDPDPPRHRDIDGQRGPQDKFQLFDLQFPCDADVPAFRRIDGTGGLGQVLVDQADHPVSPDRDPVVNLLSSWDFQFQDDGPCPPDDPDPPPDPDPDDDDDPDPPRPRDRRTTPCNSSSVSLVPDDPSSVVSNVSNSSRD

Secondary structure (DSSP, 8-state):
---PPPBTTB-S-TT--TT--S-SSPP---BSSSSSSPBPPHHHHHHHHHHHSPPPPPPPPSSHHHHHHHHHHHHHHHHHTGGGTS-S-EE----SSTT-SS-EE--S----EEE--GGG--S--BTTB-TTEEEPPP-TTGGG-S-BSTT--BS-HHHHHHHT----PBPPPGGGGT---------TT------------B---TTHHHHHHHHHS-HHHHHHHHHHHHH-

Nearest PDB structures (foldseek):
  5weo-assembly1_D  TM=2.532E-01  e=8.655E+00  Rattus norvegicus

Mean predicted aligned error: 11.69 Å